Protein AF-A0A536KQ94-F1 (afdb_monomer)

Nearest PDB structures (foldseek):
  4r8z-assembly1_B  TM=9.383E-01  e=1.774E-05  Pseudomonas aeruginosa PAO1
  4me4-assembly1_B  TM=8.821E-01  e=7.410E-04  Persephonella marina EX-H1
  5z7c-assembly1_A  TM=5.189E-01  e=1.665E-04  Vibrio cholerae O1 biovar El Tor str. N16961

Mean predicted aligned error: 13.75 Å

pLDDT: mean 84.42, std 10.99, range [54.44, 97.62]

Radius of gyration: 27.31 Å; Cα contacts (8 Å, |Δi|>4): 157; chains: 1; bounding box: 51×37×74 Å

Sequence (193 aa):
AEVAPIVRHHHERWDGTGYPAGLKGEVIPFGARILTVADSFDTITGARLYRPSLMTPIEAVEDISRRANAWYDPNVVDALREIHGLRPLDVVDRPEVPRRITTIRVIRANPGFTNLITAIAISSLGDPLTQVATLVSIYAATADPRFVALAFITQAIGTIVMSAVFGGIADRLPRRGLVVGLELIRAMILVAT

Foldseek 3Di:
DDCVLLVQQLQAFQCQPGDDVSAHHPLRPPSSLLSNLVVQLCVQQPQDPPGGRNDDSVRSLVVVCVCDNTGHQLVSSQVSCVVVVHHRDPDDDHDDPDPDDDPVVNCVRDVVNVVVVVVVVCVVVVPVVVLVVVLVVQCVVPVDCVSSVVVVVVVVVVVVCCCVVCVVVCVVDDVVVVVVVVVVVVVVVVVVD

Solvent-accessible surface area (backbone atoms only — not comparable to full-atom values): 10937 Å² total; per-residue (Å²): 133,78,60,67,64,27,70,60,38,30,56,35,15,28,64,25,85,26,37,85,79,39,39,42,50,86,67,41,50,67,66,7,52,48,45,33,53,51,53,51,46,48,63,40,42,42,69,48,101,88,43,75,48,77,37,55,71,68,56,39,52,52,58,52,53,77,33,41,69,41,51,35,50,51,72,52,48,27,53,54,28,48,78,70,76,40,77,66,77,91,64,90,83,72,78,80,81,72,92,64,92,51,73,69,57,56,41,72,70,34,67,72,56,36,52,49,51,51,50,50,51,53,51,68,51,48,55,59,51,54,50,51,54,49,43,51,50,47,31,73,74,62,77,41,68,66,59,35,52,48,52,52,51,54,51,50,52,51,51,51,51,50,47,67,67,44,42,72,53,54,73,76,45,66,62,71,62,54,53,54,52,51,51,52,52,51,51,52,51,61,75,74,106

Secondary structure (DSSP, 8-state):
--HHHHHHHTT--TTS--SSS---GGGS-HHHHHHHHHHHHHHHHS-BTTB---S-HHHHHHHHHTTBTTTB-HHHHHHHHHHTTPPPP--TTPPP--SS--HHHHHHH-HHHHHHHHHHHHHHHHHHHHHHHHHHHHHHHH--HHHHHHHHHHHHHHHHHHHHHHHHHHTTS-HHHHHHHHHHHHHHHHHH-

Structure (mmCIF, N/CA/C/O backbone):
data_AF-A0A536KQ94-F1
#
_entry.id   AF-A0A536KQ94-F1
#
loop_
_atom_site.group_PDB
_atom_site.id
_atom_site.type_symbol
_atom_site.label_atom_id
_atom_site.label_alt_id
_atom_site.label_comp_id
_atom_site.label_asym_id
_atom_site.label_entity_id
_atom_site.label_seq_id
_atom_site.pdbx_PDB_ins_code
_atom_site.Cartn_x
_atom_site.Cartn_y
_atom_site.Cartn_z
_atom_site.occupancy
_atom_site.B_iso_or_equiv
_atom_site.auth_seq_id
_atom_site.auth_comp_id
_atom_site.auth_asym_id
_atom_site.auth_atom_id
_atom_site.pdbx_PDB_model_num
ATOM 1 N N . ALA A 1 1 ? 13.980 0.181 10.136 1.00 54.44 1 ALA A N 1
ATOM 2 C CA . ALA A 1 1 ? 12.812 0.249 9.236 1.00 54.44 1 ALA A CA 1
ATOM 3 C C . ALA A 1 1 ? 12.674 1.687 8.766 1.00 54.44 1 ALA A C 1
ATOM 5 O O . ALA A 1 1 ? 12.902 2.585 9.566 1.00 54.44 1 ALA A O 1
ATOM 6 N N . GLU A 1 2 ? 12.383 1.910 7.490 1.00 73.44 2 GLU A N 1
ATOM 7 C CA . GLU A 1 2 ? 12.200 3.258 6.948 1.00 73.44 2 GLU A CA 1
ATOM 8 C C 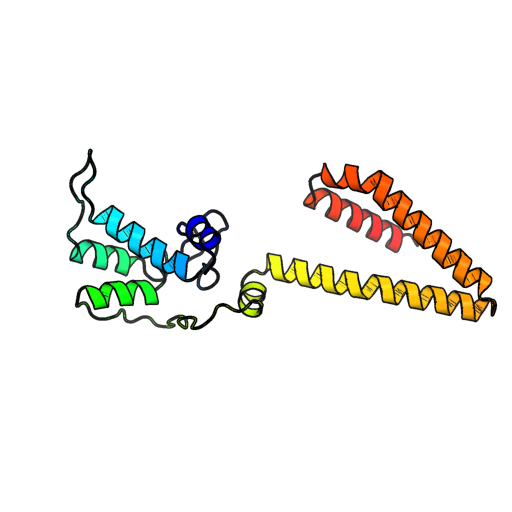. GLU A 1 2 ? 10.876 3.835 7.484 1.00 73.44 2 GLU A C 1
ATOM 10 O O . GLU A 1 2 ? 9.826 3.210 7.341 1.00 73.44 2 GLU A O 1
ATOM 15 N N . VAL A 1 3 ? 10.923 4.982 8.171 1.00 84.62 3 VAL A N 1
ATOM 16 C CA . VAL A 1 3 ? 9.751 5.579 8.849 1.00 84.62 3 VAL A CA 1
ATOM 17 C C . VAL A 1 3 ? 8.842 6.313 7.860 1.00 84.62 3 VAL A C 1
ATOM 19 O O . VAL A 1 3 ? 7.622 6.305 8.010 1.00 84.62 3 VAL A O 1
ATOM 22 N N . ALA A 1 4 ? 9.415 6.908 6.811 1.00 90.25 4 ALA A N 1
ATOM 23 C CA . ALA A 1 4 ? 8.671 7.721 5.853 1.00 90.25 4 ALA A CA 1
ATOM 24 C C . ALA A 1 4 ? 7.502 6.973 5.170 1.00 90.25 4 ALA A C 1
ATOM 26 O O . ALA A 1 4 ? 6.411 7.542 5.117 1.00 90.25 4 ALA A O 1
ATOM 27 N N . PRO A 1 5 ? 7.638 5.707 4.716 1.00 89.19 5 PRO A N 1
ATOM 28 C CA . PRO A 1 5 ? 6.510 4.955 4.160 1.00 89.19 5 PRO A CA 1
ATOM 29 C C . PRO A 1 5 ? 5.401 4.668 5.177 1.00 89.19 5 PRO A C 1
ATOM 31 O O . PRO A 1 5 ? 4.229 4.663 4.810 1.00 89.19 5 PRO A O 1
ATOM 34 N N . ILE A 1 6 ? 5.753 4.450 6.449 1.00 92.00 6 ILE A N 1
ATOM 35 C CA . ILE A 1 6 ? 4.775 4.219 7.521 1.00 92.00 6 ILE A CA 1
ATOM 36 C C . ILE A 1 6 ? 3.914 5.470 7.694 1.00 92.00 6 ILE A C 1
ATOM 38 O O . ILE A 1 6 ? 2.691 5.398 7.601 1.00 92.00 6 ILE A O 1
ATOM 42 N N . VAL A 1 7 ? 4.561 6.627 7.853 1.00 93.75 7 VAL A N 1
ATOM 43 C CA . VAL A 1 7 ? 3.877 7.917 8.013 1.00 93.75 7 VAL A CA 1
ATOM 44 C C . VAL A 1 7 ? 3.087 8.282 6.759 1.00 93.75 7 VAL A C 1
ATOM 46 O O . VAL A 1 7 ? 1.965 8.760 6.854 1.00 93.75 7 VAL A O 1
ATOM 49 N N . ARG A 1 8 ? 3.617 8.028 5.561 1.00 93.75 8 ARG A N 1
ATOM 50 C CA . ARG A 1 8 ? 2.922 8.368 4.313 1.00 93.75 8 ARG A CA 1
ATOM 51 C C . ARG A 1 8 ? 1.625 7.579 4.111 1.00 93.75 8 ARG A C 1
ATOM 53 O O . ARG A 1 8 ? 0.689 8.127 3.539 1.00 93.75 8 ARG A O 1
ATOM 60 N N . HIS A 1 9 ? 1.588 6.316 4.537 1.00 94.75 9 HIS A N 1
ATOM 61 C CA . HIS A 1 9 ? 0.520 5.375 4.182 1.00 94.75 9 HIS A CA 1
ATOM 62 C C . HIS A 1 9 ? -0.379 4.951 5.352 1.00 94.75 9 HIS A C 1
ATOM 64 O O . HIS A 1 9 ? -1.220 4.077 5.176 1.00 94.75 9 HIS A O 1
ATOM 70 N N . HIS A 1 10 ? -0.256 5.549 6.539 1.00 95.81 10 HIS A N 1
ATOM 71 C CA . HIS A 1 10 ? -1.123 5.206 7.678 1.00 95.81 10 HIS A CA 1
ATOM 72 C C . HIS A 1 10 ? -2.599 5.625 7.507 1.00 95.81 10 HIS A C 1
ATOM 74 O O . HIS A 1 10 ? -3.438 5.227 8.309 1.00 95.81 10 HIS A O 1
ATOM 80 N N . HIS A 1 11 ? -2.936 6.386 6.461 1.00 96.69 11 HIS A N 1
ATOM 81 C CA . HIS A 1 11 ? -4.321 6.688 6.070 1.00 96.69 11 HIS A CA 1
ATOM 82 C C . HIS A 1 11 ? -4.845 5.808 4.920 1.00 96.69 11 HIS A C 1
ATOM 84 O O . HIS A 1 11 ? -5.972 5.998 4.450 1.00 96.69 11 HIS A O 1
ATOM 90 N N . GLU A 1 12 ? -4.054 4.839 4.456 1.00 96.56 12 GLU A N 1
ATOM 91 C CA . GLU A 1 12 ? -4.552 3.802 3.556 1.00 96.56 12 GLU A CA 1
ATOM 92 C C . GLU A 1 12 ? -5.523 2.887 4.316 1.00 96.56 12 GLU A C 1
ATOM 94 O O . GLU A 1 12 ? -5.397 2.686 5.525 1.00 96.56 12 GLU A O 1
ATOM 99 N N . ARG A 1 13 ? -6.495 2.312 3.606 1.00 97.00 13 ARG A N 1
ATOM 100 C CA . ARG A 1 13 ? -7.491 1.396 4.178 1.00 97.00 13 ARG A CA 1
ATOM 101 C C . ARG A 1 13 ? -7.340 0.021 3.572 1.00 97.00 13 ARG A C 1
ATOM 103 O O . ARG A 1 13 ? -7.028 -0.098 2.391 1.00 97.00 13 ARG A O 1
ATOM 110 N N . TRP A 1 14 ? -7.610 -1.008 4.367 1.00 95.25 14 TRP A N 1
ATOM 111 C CA . TRP A 1 14 ? -7.438 -2.398 3.952 1.00 95.25 14 TRP A CA 1
ATOM 112 C C . TRP A 1 14 ? -8.172 -2.754 2.644 1.00 95.25 14 TRP A C 1
ATOM 114 O O . TRP A 1 14 ? -7.646 -3.517 1.836 1.00 95.25 14 TRP A O 1
ATOM 124 N N . ASP A 1 15 ? -9.336 -2.160 2.388 1.00 94.44 15 ASP A N 1
ATOM 125 C CA . ASP A 1 15 ? -10.145 -2.345 1.179 1.00 94.44 15 ASP A CA 1
ATOM 126 C C . ASP A 1 15 ? -9.658 -1.565 -0.058 1.00 94.44 15 ASP A C 1
ATOM 128 O O . ASP A 1 15 ? -10.105 -1.860 -1.171 1.00 94.44 15 ASP A O 1
ATOM 132 N N . GLY A 1 16 ? -8.713 -0.634 0.108 1.00 94.44 16 GLY A N 1
ATOM 133 C CA . GLY A 1 16 ? -8.187 0.239 -0.945 1.00 94.44 16 GLY A CA 1
ATOM 134 C C . GLY A 1 16 ? -8.877 1.601 -1.065 1.00 94.44 16 GLY A C 1
ATOM 135 O O . GLY A 1 16 ? -8.529 2.371 -1.956 1.00 94.44 16 GLY A O 1
ATOM 136 N N . THR A 1 17 ? -9.832 1.935 -0.190 1.00 95.69 17 THR A N 1
ATOM 137 C CA . THR A 1 17 ? -10.562 3.224 -0.224 1.00 95.69 17 THR A CA 1
ATOM 138 C C . THR A 1 17 ? -9.835 4.375 0.483 1.00 95.69 17 THR A C 1
ATOM 140 O O . THR A 1 17 ? -10.374 5.476 0.599 1.00 95.69 17 THR A O 1
ATOM 143 N N . GLY A 1 18 ? -8.629 4.120 0.995 1.00 93.38 18 GLY A N 1
ATOM 144 C CA . GLY A 1 18 ? -7.797 5.108 1.677 1.00 93.38 18 GLY A CA 1
ATOM 145 C C . GLY A 1 18 ? -6.952 5.965 0.732 1.00 93.38 18 GLY A C 1
ATOM 146 O O . GLY A 1 18 ? -7.117 5.945 -0.488 1.00 93.38 18 GLY A O 1
ATOM 147 N N . TYR A 1 19 ? -6.053 6.754 1.318 1.00 94.56 19 TYR A N 1
ATOM 148 C CA . TYR A 1 19 ? -5.207 7.713 0.604 1.00 94.56 19 TYR A CA 1
ATOM 149 C C . TYR A 1 19 ? -3.788 7.739 1.208 1.00 94.56 19 TYR A C 1
ATOM 151 O O . TYR A 1 19 ? -3.607 7.319 2.354 1.00 94.56 19 TYR A O 1
ATOM 159 N N . PRO A 1 20 ? -2.764 8.258 0.496 1.00 93.94 20 PRO A N 1
ATOM 160 C CA . PRO A 1 20 ? -2.801 8.965 -0.794 1.00 93.94 20 PRO A CA 1
ATOM 161 C C . PRO A 1 20 ? -2.739 8.085 -2.049 1.00 93.94 20 PRO A C 1
ATOM 163 O O . PRO A 1 20 ? -2.968 8.600 -3.142 1.00 93.94 20 PRO A O 1
ATOM 166 N N . ALA A 1 21 ? -2.372 6.811 -1.934 1.00 89.56 21 ALA A N 1
ATOM 167 C CA . ALA A 1 21 ? -2.095 5.947 -3.081 1.00 89.56 21 ALA A CA 1
ATOM 168 C C . ALA A 1 21 ? -3.185 4.895 -3.347 1.00 89.56 21 ALA A C 1
ATOM 170 O O . ALA A 1 21 ? -3.113 4.233 -4.383 1.00 89.56 21 ALA A O 1
ATOM 171 N N . GLY A 1 22 ? -4.178 4.746 -2.463 1.00 91.44 22 GLY A N 1
ATOM 172 C CA . GLY A 1 22 ? -5.252 3.760 -2.624 1.00 91.44 22 GLY A CA 1
ATOM 173 C C . GLY A 1 22 ? -4.722 2.331 -2.518 1.00 91.44 22 GLY A C 1
ATOM 174 O O . GLY A 1 22 ? -5.111 1.451 -3.289 1.00 91.44 22 GLY A O 1
ATOM 175 N N . LEU A 1 23 ? -3.758 2.111 -1.619 1.00 90.94 23 LEU A N 1
ATOM 176 C CA . LEU A 1 23 ? -3.152 0.796 -1.419 1.00 90.94 23 LEU A CA 1
ATOM 177 C C . LEU A 1 23 ? -4.161 -0.139 -0.751 1.00 90.94 23 LEU A C 1
ATOM 179 O O . LEU A 1 23 ? -4.871 0.263 0.164 1.00 90.94 23 LEU A O 1
ATOM 183 N N . LYS A 1 24 ? -4.181 -1.403 -1.179 1.00 91.75 24 LYS A N 1
ATOM 184 C CA . LYS A 1 24 ? -5.125 -2.416 -0.697 1.00 91.75 24 LYS A CA 1
ATOM 185 C C . LYS A 1 24 ? -4.403 -3.570 -0.009 1.00 91.75 24 LYS A C 1
ATOM 187 O O . LYS A 1 24 ? -3.378 -4.044 -0.496 1.00 91.75 24 LYS A O 1
ATOM 192 N N . GLY A 1 25 ? -4.968 -4.057 1.091 1.00 90.62 25 GLY A N 1
ATOM 193 C CA . GLY A 1 25 ? -4.518 -5.259 1.782 1.00 90.62 25 GLY A CA 1
ATOM 194 C C . GLY A 1 25 ? -3.042 -5.223 2.182 1.00 90.62 25 GLY A C 1
ATOM 195 O O . GLY A 1 25 ? -2.525 -4.243 2.717 1.00 90.62 25 GLY A O 1
ATOM 196 N N . GLU A 1 26 ? -2.332 -6.306 1.877 1.00 89.25 26 GLU A N 1
ATOM 197 C CA . GLU A 1 26 ? -0.934 -6.501 2.271 1.00 89.25 26 GLU A CA 1
ATOM 198 C C . GLU A 1 26 ? 0.067 -5.556 1.587 1.00 89.25 26 GLU A C 1
ATOM 200 O O . GLU A 1 26 ? 1.233 -5.518 1.990 1.00 89.25 26 GLU A O 1
ATOM 205 N N . VAL A 1 27 ? -0.368 -4.804 0.569 1.00 89.00 27 VAL A N 1
ATOM 206 C CA . VAL A 1 27 ? 0.449 -3.780 -0.106 1.00 89.00 27 VAL A CA 1
ATOM 207 C C . VAL A 1 27 ? 0.719 -2.599 0.813 1.00 89.00 27 VAL A C 1
ATOM 209 O O . VAL A 1 27 ? 1.758 -1.947 0.699 1.00 89.00 27 VAL A O 1
ATOM 212 N N . ILE A 1 28 ? -0.194 -2.345 1.750 1.00 90.88 28 ILE A N 1
ATOM 213 C CA . ILE A 1 28 ? -0.013 -1.326 2.774 1.00 90.88 28 ILE A CA 1
ATOM 214 C C . ILE A 1 28 ? 1.173 -1.753 3.656 1.00 90.88 28 ILE A C 1
ATOM 216 O O . ILE A 1 28 ? 1.184 -2.885 4.171 1.00 90.88 28 ILE A O 1
ATOM 220 N N . PRO A 1 29 ? 2.181 -0.880 3.866 1.00 90.00 29 PRO A N 1
ATOM 221 C CA . PRO A 1 29 ? 3.311 -1.194 4.731 1.00 90.00 29 PRO A CA 1
ATOM 222 C C . PRO A 1 29 ? 2.829 -1.725 6.082 1.00 90.00 29 PRO A C 1
ATOM 224 O O . PRO A 1 29 ? 1.938 -1.146 6.694 1.00 90.00 29 PRO A O 1
ATOM 227 N N . PHE A 1 30 ? 3.401 -2.829 6.569 1.00 90.75 30 PHE A N 1
ATOM 228 C CA . PHE A 1 30 ? 2.911 -3.462 7.801 1.00 90.75 30 PHE A CA 1
ATOM 229 C C . PHE A 1 30 ? 2.924 -2.504 9.001 1.00 90.75 30 PHE A C 1
ATOM 231 O O . PHE A 1 30 ? 1.951 -2.428 9.742 1.00 90.75 30 PHE A O 1
ATOM 238 N N . GLY A 1 31 ? 3.972 -1.683 9.125 1.00 91.75 31 GLY A N 1
ATOM 239 C CA . GLY A 1 31 ? 4.019 -0.629 10.139 1.00 91.75 31 GLY A CA 1
ATOM 240 C C . GLY A 1 31 ? 2.917 0.425 9.981 1.00 91.75 31 GLY A C 1
ATOM 241 O O . GLY A 1 31 ? 2.410 0.904 10.986 1.00 91.75 31 GLY A O 1
ATOM 242 N N . ALA A 1 32 ? 2.500 0.748 8.749 1.00 94.75 32 ALA A N 1
ATOM 243 C CA . ALA A 1 32 ? 1.361 1.637 8.514 1.00 94.75 32 ALA A CA 1
ATOM 244 C C . ALA A 1 32 ? 0.055 0.982 8.972 1.00 94.75 32 ALA A C 1
ATOM 246 O O . ALA A 1 32 ? -0.709 1.630 9.665 1.00 94.75 32 ALA A O 1
ATOM 247 N N . ARG A 1 33 ? -0.155 -0.313 8.693 1.00 95.38 33 ARG A N 1
ATOM 248 C CA . ARG A 1 33 ? -1.341 -1.062 9.155 1.00 95.38 33 ARG A CA 1
ATOM 249 C C . ARG A 1 33 ? -1.475 -1.074 10.679 1.00 95.38 33 ARG A C 1
ATOM 251 O O . ARG A 1 33 ? -2.574 -0.894 11.192 1.00 95.38 33 ARG A O 1
ATOM 258 N N . ILE A 1 34 ? -0.355 -1.244 11.387 1.00 95.56 34 ILE A N 1
ATOM 259 C CA . ILE A 1 34 ? -0.296 -1.120 12.852 1.00 95.56 34 ILE A CA 1
ATOM 260 C C . ILE A 1 34 ? -0.641 0.309 13.279 1.00 95.56 34 ILE A C 1
ATOM 262 O O . ILE A 1 34 ? -1.507 0.506 14.130 1.00 95.56 34 ILE A O 1
ATOM 266 N N . LEU A 1 35 ? 0.013 1.301 12.668 1.00 96.19 35 LEU A N 1
ATOM 267 C CA . LEU A 1 35 ? -0.172 2.706 13.014 1.00 96.19 35 LEU A CA 1
ATOM 268 C C . LEU A 1 35 ? -1.613 3.176 12.783 1.00 96.19 35 LEU A C 1
ATOM 270 O O . LEU A 1 35 ? -2.141 3.880 13.629 1.00 96.19 35 LEU A O 1
ATOM 274 N N . THR A 1 36 ? -2.277 2.747 11.708 1.00 96.94 36 THR A N 1
ATOM 275 C CA . THR A 1 36 ? -3.682 3.080 11.422 1.00 96.94 36 THR A CA 1
ATOM 276 C C . THR A 1 36 ? -4.620 2.627 12.542 1.00 96.94 36 THR A C 1
ATOM 278 O O . THR A 1 36 ? -5.509 3.379 12.945 1.00 96.94 36 THR A O 1
ATOM 281 N N . VAL A 1 37 ? -4.432 1.406 13.060 1.00 97.62 37 VAL A N 1
ATOM 282 C CA . VAL A 1 37 ? -5.246 0.877 14.168 1.00 97.62 37 VAL A CA 1
ATOM 283 C C . VAL A 1 37 ? -4.940 1.624 15.464 1.00 97.62 37 VAL A C 1
ATOM 285 O O . VAL A 1 37 ? -5.871 2.031 16.157 1.00 97.62 37 VAL A O 1
ATOM 288 N N . ALA A 1 38 ? -3.658 1.854 15.764 1.00 96.50 38 ALA A N 1
ATOM 289 C CA . ALA A 1 38 ? -3.238 2.590 16.955 1.00 96.50 38 ALA A CA 1
ATOM 290 C C . ALA A 1 38 ? -3.762 4.040 16.963 1.00 96.50 38 ALA A C 1
ATOM 292 O O . ALA A 1 38 ? -4.343 4.472 17.954 1.00 96.50 38 ALA A O 1
ATOM 293 N N . ASP A 1 39 ? -3.623 4.756 15.844 1.00 95.44 39 ASP A N 1
ATOM 294 C CA . ASP A 1 39 ? -4.100 6.134 15.660 1.00 95.44 39 ASP A CA 1
ATOM 295 C C . ASP A 1 39 ? -5.626 6.233 15.786 1.00 95.44 39 ASP A C 1
ATOM 297 O O . ASP A 1 39 ? -6.156 7.131 16.442 1.00 95.44 39 ASP A O 1
ATOM 301 N N . SER A 1 40 ? -6.350 5.263 15.219 1.00 94.88 40 SER A N 1
ATOM 302 C CA . SER A 1 40 ? -7.810 5.209 15.329 1.00 94.88 40 SER A CA 1
ATOM 303 C C . SER A 1 40 ? -8.256 4.951 16.766 1.00 94.88 40 SER A C 1
ATOM 305 O O . SER A 1 40 ? -9.175 5.610 17.249 1.00 94.88 40 SER A O 1
ATOM 307 N N . PHE A 1 41 ? -7.597 4.025 17.466 1.00 95.19 41 PHE A N 1
ATOM 308 C CA . PHE A 1 41 ? -7.908 3.716 18.859 1.00 95.19 41 PHE A CA 1
ATOM 309 C C . PHE A 1 41 ? -7.652 4.916 19.780 1.00 95.19 41 PHE A C 1
ATOM 311 O O . PHE A 1 41 ? -8.533 5.283 20.563 1.00 95.19 41 PHE A O 1
ATOM 318 N N . ASP A 1 42 ? -6.498 5.574 19.644 1.00 92.25 42 ASP A N 1
ATOM 319 C CA . ASP A 1 42 ? -6.164 6.786 20.403 1.00 92.25 42 ASP A CA 1
ATOM 320 C C . ASP A 1 42 ? -7.133 7.933 20.081 1.00 92.25 42 ASP A C 1
ATOM 322 O O . ASP A 1 42 ? -7.650 8.604 20.971 1.00 92.25 42 ASP A O 1
ATOM 326 N N . THR A 1 43 ? -7.500 8.094 18.807 1.00 90.12 43 THR A N 1
ATOM 327 C CA . THR A 1 43 ? -8.473 9.106 18.376 1.00 90.12 43 THR A CA 1
ATOM 328 C C . THR A 1 43 ? -9.867 8.894 18.967 1.00 90.12 43 THR A C 1
ATOM 330 O O . THR A 1 43 ? -10.544 9.874 19.286 1.00 90.12 43 THR A O 1
ATOM 333 N N . ILE A 1 44 ? -10.316 7.644 19.085 1.00 90.50 44 ILE A N 1
ATOM 334 C CA . ILE A 1 44 ? -11.645 7.301 19.606 1.00 90.50 44 ILE A CA 1
ATOM 335 C C . ILE A 1 44 ? -11.686 7.420 21.138 1.00 90.50 44 ILE A C 1
ATOM 337 O O . ILE A 1 44 ? -12.670 7.923 21.689 1.00 90.50 44 ILE A O 1
ATOM 341 N N . THR A 1 45 ? -10.629 6.964 21.815 1.00 90.44 45 THR A N 1
ATOM 342 C CA . THR A 1 45 ? -10.571 6.889 23.285 1.00 90.44 45 THR A CA 1
ATOM 343 C C . THR A 1 45 ? -10.032 8.163 23.939 1.00 90.44 45 THR A C 1
ATOM 345 O O . THR A 1 45 ? -10.342 8.433 25.102 1.00 90.44 45 THR A O 1
ATOM 348 N N . GLY A 1 46 ? -9.268 8.976 23.211 1.00 83.12 46 GLY A N 1
ATOM 349 C CA . GLY A 1 46 ? -8.642 10.194 23.708 1.00 83.12 46 GLY A CA 1
ATOM 350 C C . GLY A 1 46 ? 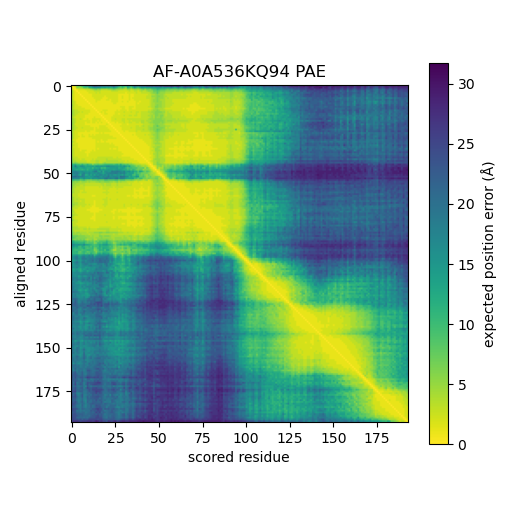-9.628 11.343 23.931 1.00 83.12 46 GLY A C 1
ATOM 351 O O . GLY A 1 46 ? -10.459 11.665 23.079 1.00 83.12 46 GLY A O 1
ATOM 352 N N . ALA A 1 47 ? -9.504 12.023 25.072 1.00 73.06 47 ALA A N 1
ATOM 353 C CA . ALA A 1 47 ? -10.176 13.299 25.302 1.00 73.06 47 ALA A CA 1
ATOM 354 C C . ALA A 1 47 ? -9.479 14.407 24.495 1.00 73.06 47 ALA A C 1
ATOM 356 O O . ALA A 1 47 ? -8.258 14.557 24.552 1.00 73.06 47 ALA A O 1
ATOM 357 N N . ARG A 1 48 ? -10.246 15.212 23.756 1.00 72.75 48 ARG A N 1
ATOM 358 C CA . ARG A 1 48 ? -9.730 16.371 23.011 1.00 72.75 48 ARG A CA 1
ATOM 359 C C . ARG A 1 48 ? -10.177 17.656 23.700 1.00 72.75 48 ARG A C 1
ATOM 361 O O . ARG A 1 48 ? -11.238 17.692 24.313 1.00 72.75 48 ARG A O 1
ATOM 368 N N . LEU A 1 49 ? -9.415 18.739 23.525 1.00 73.31 49 LEU A N 1
ATOM 369 C CA . LEU A 1 49 ? -9.703 20.075 24.087 1.00 73.31 49 LEU A CA 1
ATOM 370 C C . LEU A 1 49 ? -11.152 20.557 23.872 1.00 73.31 49 LEU A C 1
ATOM 372 O O . LEU A 1 49 ? -11.652 21.356 24.654 1.00 73.31 49 LEU A O 1
ATOM 376 N N . TYR A 1 50 ? -11.829 20.050 22.838 1.00 72.75 50 TYR A N 1
ATOM 377 C CA . TYR A 1 50 ? -13.187 20.442 22.455 1.00 72.75 50 TYR A CA 1
ATOM 378 C C . TYR A 1 50 ? -14.206 19.296 22.485 1.00 72.75 50 TYR A C 1
ATOM 380 O O . TYR A 1 50 ? -15.345 19.485 22.060 1.00 72.75 50 TYR A O 1
ATOM 388 N N . ARG A 1 51 ? -13.819 18.092 22.928 1.00 67.81 51 ARG A N 1
ATOM 389 C CA . ARG A 1 51 ? -14.730 16.944 22.964 1.00 67.81 51 ARG A CA 1
ATOM 390 C C . ARG A 1 51 ? -14.304 15.933 24.034 1.00 67.81 51 ARG A C 1
ATOM 392 O O . ARG A 1 51 ? -13.155 15.487 23.995 1.00 67.81 51 ARG A O 1
ATOM 399 N N . PRO A 1 52 ? -15.208 15.525 24.943 1.00 72.62 52 PRO A N 1
ATOM 400 C CA . PRO A 1 52 ? -14.938 14.391 25.818 1.00 72.62 52 PRO A CA 1
ATOM 401 C C . PRO A 1 52 ? -14.704 13.122 24.987 1.00 72.62 52 PRO A C 1
ATOM 403 O O . PRO A 1 52 ? -15.140 13.039 23.835 1.00 72.62 52 PRO A O 1
ATOM 406 N N . SER A 1 53 ? -14.003 12.152 25.577 1.00 73.75 53 SER A N 1
ATOM 407 C CA . SER A 1 53 ? -13.801 10.835 24.965 1.00 73.75 53 SER A CA 1
ATOM 408 C C . SER A 1 53 ? -15.137 10.244 24.512 1.00 73.75 53 SER A C 1
ATOM 410 O O . SER A 1 53 ? -16.150 10.377 25.203 1.00 73.75 53 SER A O 1
ATOM 412 N N . LEU A 1 54 ? -15.146 9.647 23.320 1.00 73.06 54 LEU A N 1
ATOM 413 C CA . LEU A 1 54 ? -16.375 9.181 22.683 1.00 73.06 54 LEU A CA 1
ATOM 414 C C . LEU A 1 54 ? -16.798 7.791 23.121 1.00 73.06 54 LEU A C 1
ATOM 416 O O . LEU A 1 54 ? -17.983 7.473 23.048 1.00 73.06 54 LEU A O 1
ATOM 420 N N . MET A 1 55 ? -15.824 6.967 23.493 1.00 85.94 55 MET A N 1
ATOM 421 C CA . MET A 1 55 ? -16.001 5.550 23.759 1.00 85.94 55 MET A CA 1
ATOM 422 C C . MET A 1 55 ? -14.995 5.104 24.813 1.00 85.94 55 MET A C 1
ATOM 424 O O . MET A 1 55 ? -13.849 5.561 24.850 1.00 85.94 55 MET A O 1
ATOM 428 N N . THR A 1 56 ? -15.412 4.158 25.643 1.00 91.25 56 THR A N 1
ATOM 429 C CA . THR A 1 56 ? -14.499 3.396 26.494 1.00 91.25 56 THR A CA 1
ATOM 430 C C . THR A 1 56 ? -13.509 2.589 25.639 1.00 91.25 56 THR A C 1
ATOM 432 O O . THR A 1 56 ? -13.793 2.295 24.474 1.00 91.25 56 THR A O 1
ATOM 435 N N . PRO A 1 57 ? -12.361 2.161 26.201 1.00 91.69 57 PRO A N 1
ATOM 436 C CA . PRO A 1 57 ? -11.421 1.292 25.495 1.00 91.69 57 PRO A CA 1
ATOM 437 C C . PRO A 1 57 ? -12.086 0.069 24.854 1.00 91.69 57 PRO A C 1
ATOM 439 O O . PRO A 1 57 ? -11.855 -0.210 23.686 1.00 91.69 57 PRO A O 1
ATOM 442 N N . ILE A 1 58 ? -12.972 -0.623 25.575 1.00 94.50 58 ILE A N 1
ATOM 443 C CA . ILE A 1 58 ? -13.651 -1.818 25.055 1.00 94.50 58 ILE A CA 1
ATOM 444 C C . ILE A 1 58 ? -14.605 -1.475 23.904 1.00 94.50 58 ILE A C 1
ATOM 446 O O . ILE A 1 58 ? -14.600 -2.162 22.884 1.00 94.50 58 ILE A O 1
ATOM 450 N N . GLU A 1 59 ? -15.379 -0.394 24.020 1.00 94.38 59 GLU A N 1
ATOM 451 C CA . GLU A 1 59 ? -16.253 0.068 22.933 1.00 94.38 59 GLU A CA 1
ATOM 452 C C . GLU A 1 59 ? -15.455 0.452 21.681 1.00 94.38 59 GLU A C 1
ATOM 454 O O . GLU A 1 59 ? -15.878 0.139 20.567 1.00 94.38 59 GLU A O 1
ATOM 459 N N . ALA A 1 60 ? -14.284 1.069 21.856 1.00 94.75 60 ALA A N 1
ATOM 460 C CA . ALA A 1 60 ? -13.387 1.405 20.757 1.00 94.75 60 ALA A CA 1
ATOM 461 C C . ALA A 1 60 ? -12.830 0.151 20.069 1.00 94.75 60 ALA A C 1
ATOM 463 O O . ALA A 1 60 ? -12.825 0.084 18.837 1.00 94.75 60 ALA A O 1
ATOM 464 N N . VAL A 1 61 ? -12.410 -0.866 20.837 1.00 96.62 61 VAL A N 1
ATOM 465 C CA . VAL A 1 61 ? -11.953 -2.141 20.259 1.00 96.62 61 VAL A CA 1
ATOM 466 C C . VAL A 1 61 ? -13.071 -2.806 19.458 1.00 96.62 61 VAL A C 1
ATOM 468 O O . VAL A 1 61 ? -12.818 -3.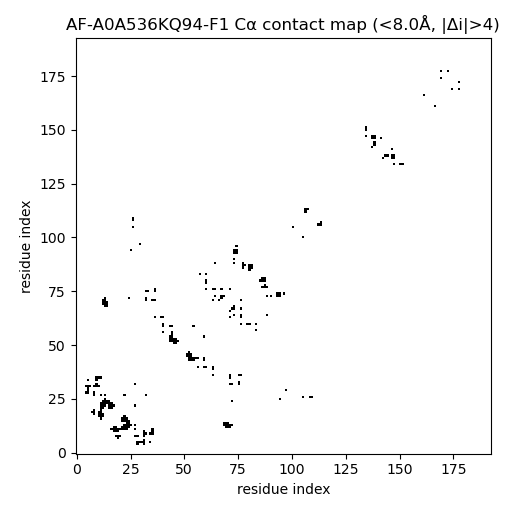281 18.349 1.00 96.62 61 VAL A O 1
ATOM 471 N N . GLU A 1 62 ? -14.305 -2.821 19.963 1.00 95.81 62 GLU A N 1
ATOM 472 C CA . GLU A 1 62 ? -15.434 -3.397 19.224 1.00 95.81 62 GLU A CA 1
ATOM 473 C C . GLU A 1 62 ? -15.806 -2.571 17.981 1.00 95.81 62 GLU A C 1
ATOM 475 O O . GLU A 1 62 ? -16.099 -3.147 16.931 1.00 95.81 62 GLU A O 1
ATOM 480 N N . ASP A 1 63 ? -15.737 -1.235 18.032 1.00 95.44 63 ASP A N 1
ATOM 481 C CA . ASP A 1 63 ? -15.962 -0.398 16.844 1.00 95.44 63 ASP A CA 1
ATOM 482 C C . ASP A 1 63 ? -14.925 -0.638 15.747 1.00 95.44 63 ASP A C 1
ATOM 484 O O . ASP A 1 63 ? -15.282 -0.800 14.576 1.00 95.44 63 ASP A O 1
ATOM 488 N N . ILE A 1 64 ? -13.651 -0.729 16.128 1.00 96.69 64 ILE A N 1
ATOM 489 C CA . ILE A 1 64 ? -12.557 -1.076 15.217 1.00 96.69 64 ILE A CA 1
ATOM 490 C C . ILE A 1 64 ? -12.762 -2.490 14.662 1.00 96.69 64 ILE A C 1
ATOM 492 O O . ILE A 1 64 ? -12.622 -2.709 13.457 1.00 96.69 64 ILE A O 1
ATOM 496 N N . SER A 1 65 ? -13.172 -3.433 15.513 1.00 96.50 65 SER A N 1
ATOM 497 C CA . SER A 1 65 ? -13.420 -4.826 15.132 1.00 96.50 65 SER A CA 1
ATOM 498 C C . SER A 1 65 ? -14.503 -4.973 14.070 1.00 96.50 65 SER A C 1
ATOM 500 O O . SER A 1 65 ? -14.328 -5.743 13.127 1.00 96.50 65 SER A O 1
ATOM 502 N N . ARG A 1 66 ? -15.579 -4.178 14.148 1.00 95.69 66 ARG A N 1
ATOM 503 C CA . ARG A 1 66 ? -16.640 -4.154 13.122 1.00 95.69 66 ARG A CA 1
ATOM 504 C C . ARG A 1 66 ? -16.148 -3.736 11.734 1.00 95.69 66 ARG A C 1
ATOM 506 O O . ARG A 1 66 ? -16.835 -3.996 10.751 1.00 95.69 66 ARG A O 1
ATOM 513 N N . ARG A 1 67 ? -14.992 -3.072 11.644 1.00 95.44 67 ARG A N 1
ATOM 514 C CA . ARG A 1 67 ? -14.402 -2.581 10.386 1.00 95.44 67 ARG A CA 1
ATOM 515 C C . ARG A 1 67 ? -13.161 -3.369 9.961 1.00 95.44 67 ARG A C 1
ATOM 517 O O . ARG A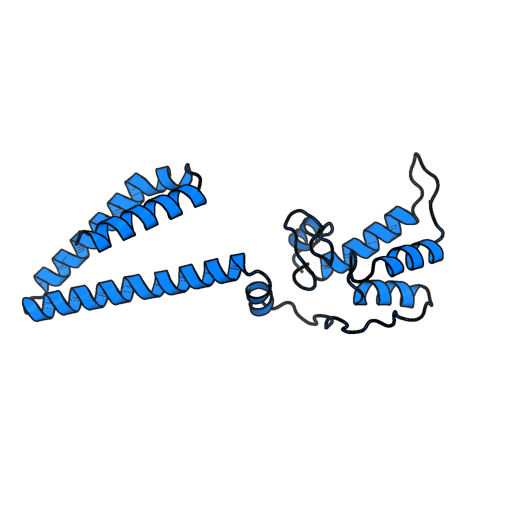 1 67 ? -12.468 -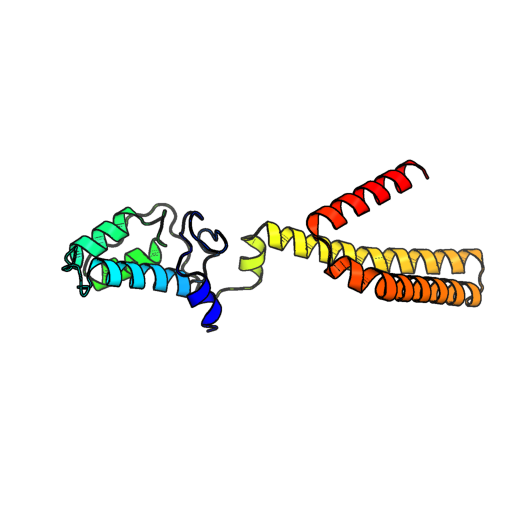2.949 9.028 1.00 95.44 67 ARG A O 1
ATOM 524 N N . ALA A 1 68 ? -12.865 -4.489 10.622 1.00 94.38 68 ALA A N 1
ATOM 525 C CA . ALA A 1 68 ? -11.850 -5.432 10.162 1.00 94.38 68 ALA A CA 1
ATOM 526 C C . ALA A 1 68 ? -12.168 -5.898 8.729 1.00 94.38 68 ALA A C 1
ATOM 528 O O . ALA A 1 68 ? -13.333 -5.977 8.344 1.00 94.38 68 ALA A O 1
ATOM 529 N N . ASN A 1 69 ? -11.139 -6.160 7.920 1.00 92.56 69 ASN A N 1
ATOM 530 C CA . ASN A 1 69 ? -11.241 -6.481 6.485 1.00 92.56 69 ASN A CA 1
ATOM 531 C C . ASN A 1 69 ? -11.817 -5.386 5.570 1.00 92.56 69 ASN A C 1
ATOM 533 O O . ASN A 1 69 ? -11.808 -5.560 4.352 1.00 92.56 69 ASN A O 1
ATOM 537 N N . ALA A 1 70 ? -12.264 -4.253 6.111 1.00 93.50 70 ALA A N 1
ATOM 538 C CA . ALA A 1 70 ? -12.640 -3.083 5.325 1.00 93.50 70 ALA A CA 1
ATOM 539 C C . ALA A 1 70 ? -11.613 -1.968 5.521 1.00 93.50 70 ALA A C 1
ATOM 541 O O . ALA A 1 70 ? -10.907 -1.572 4.601 1.00 93.50 70 ALA A O 1
ATOM 542 N N . TRP A 1 71 ? -11.480 -1.476 6.749 1.00 95.75 71 TRP A N 1
ATOM 543 C CA . TRP A 1 71 ? -10.573 -0.367 7.042 1.00 95.75 71 TRP A CA 1
ATOM 544 C C . TRP A 1 71 ? -9.256 -0.864 7.613 1.00 95.75 71 TRP A C 1
ATOM 546 O O . TRP A 1 71 ? -8.203 -0.329 7.270 1.00 95.75 71 TRP A O 1
ATOM 556 N N . TYR A 1 72 ? -9.315 -1.915 8.426 1.00 96.56 72 TYR A N 1
ATOM 557 C CA . TYR A 1 72 ? -8.180 -2.397 9.200 1.00 96.56 72 TYR A CA 1
ATOM 558 C C . TYR A 1 72 ? -7.784 -3.817 8.805 1.00 96.56 72 TYR A C 1
ATOM 560 O O . TYR A 1 72 ? -8.632 -4.644 8.460 1.00 96.56 72 TYR A O 1
ATOM 568 N N . ASP A 1 73 ? -6.484 -4.094 8.901 1.00 95.38 73 ASP A N 1
ATOM 569 C CA . ASP A 1 73 ? -5.946 -5.448 8.799 1.00 95.38 73 ASP A CA 1
ATOM 570 C C . ASP A 1 73 ? -6.481 -6.297 9.966 1.00 95.38 73 ASP A C 1
ATOM 572 O O . ASP A 1 73 ? -6.249 -5.926 11.124 1.00 95.38 73 ASP A O 1
ATOM 576 N N . PRO A 1 74 ? -7.169 -7.424 9.703 1.00 94.62 74 PRO A N 1
ATOM 577 C CA . PRO A 1 74 ? -7.730 -8.271 10.754 1.00 94.62 74 PRO A CA 1
ATOM 578 C C . PRO A 1 74 ? -6.672 -8.763 11.752 1.00 94.62 74 PRO A C 1
ATOM 580 O O . PRO A 1 74 ? -6.958 -8.808 12.943 1.00 94.62 74 PRO A O 1
ATOM 583 N N . ASN A 1 75 ? -5.432 -9.033 11.324 1.00 93.44 75 ASN A N 1
ATOM 584 C CA . ASN A 1 75 ? -4.377 -9.490 12.238 1.00 93.44 75 ASN A CA 1
ATOM 585 C C . ASN A 1 75 ? -4.001 -8.427 13.274 1.00 93.44 75 ASN A C 1
ATOM 587 O O . ASN A 1 75 ? -3.679 -8.741 14.417 1.00 93.44 75 ASN A O 1
ATOM 591 N N . VAL A 1 76 ? -4.005 -7.159 12.863 1.00 95.44 76 VAL A N 1
ATOM 592 C CA . VAL A 1 76 ? -3.678 -6.041 13.755 1.00 95.44 76 VAL A CA 1
ATOM 593 C C . VAL A 1 76 ? -4.840 -5.785 14.713 1.00 95.44 76 VAL A C 1
ATOM 595 O O . VAL A 1 76 ? -4.619 -5.530 15.895 1.00 95.44 76 VAL A O 1
ATOM 598 N N . VAL A 1 77 ? -6.078 -5.899 14.225 1.00 96.50 77 VAL A N 1
ATOM 599 C CA . VAL A 1 77 ? -7.278 -5.825 15.068 1.00 96.50 77 VAL A CA 1
ATOM 600 C C . VAL A 1 77 ? -7.279 -6.937 16.115 1.00 96.50 77 VAL A C 1
ATOM 602 O O . VAL A 1 77 ? -7.594 -6.679 17.272 1.00 96.50 77 VAL A O 1
ATOM 605 N N . ASP A 1 78 ? -6.882 -8.153 15.748 1.00 94.88 78 ASP A N 1
ATOM 606 C CA . ASP A 1 78 ? -6.781 -9.266 16.692 1.00 94.88 78 ASP A CA 1
ATOM 607 C C . ASP A 1 78 ? -5.725 -9.026 17.766 1.00 94.88 78 ASP A C 1
ATOM 609 O O . ASP A 1 78 ? -5.994 -9.275 18.938 1.00 94.88 78 ASP A O 1
ATOM 613 N N . ALA A 1 79 ? -4.568 -8.470 17.398 1.00 94.62 79 ALA A N 1
ATOM 614 C CA . ALA A 1 79 ? -3.557 -8.072 18.374 1.00 94.62 79 ALA A CA 1
ATOM 615 C C . ALA A 1 79 ? -4.102 -7.019 19.358 1.00 94.62 79 ALA A C 1
ATOM 617 O O . ALA A 1 79 ? -3.852 -7.106 20.560 1.00 94.62 79 ALA A O 1
ATOM 618 N N . LEU A 1 80 ? -4.897 -6.054 18.876 1.00 96.81 80 LEU A N 1
ATOM 619 C CA . LEU A 1 80 ? -5.583 -5.091 19.743 1.00 96.81 80 LEU A CA 1
ATOM 620 C C . LEU A 1 80 ? -6.593 -5.795 20.668 1.00 96.81 80 LEU A C 1
ATOM 622 O O . LEU A 1 80 ? -6.603 -5.535 21.870 1.00 96.81 80 LEU A O 1
ATOM 626 N N . ARG A 1 81 ? -7.414 -6.710 20.138 1.00 97.12 81 ARG A N 1
ATOM 627 C CA . ARG A 1 81 ? -8.374 -7.503 20.929 1.00 97.12 81 ARG A CA 1
ATOM 628 C C . ARG A 1 81 ? -7.670 -8.297 22.028 1.00 97.12 81 ARG A C 1
ATOM 630 O O . ARG A 1 81 ? -8.105 -8.238 23.175 1.00 97.12 81 ARG A O 1
ATOM 637 N N . GLU A 1 82 ? -6.568 -8.966 21.703 1.00 95.12 82 GLU A N 1
ATOM 638 C CA . GLU A 1 82 ? -5.784 -9.777 22.638 1.00 95.12 82 GLU A CA 1
ATOM 639 C C . GLU A 1 82 ? -5.222 -8.942 23.799 1.00 95.12 82 GLU A C 1
ATOM 641 O O . GLU A 1 82 ? -5.393 -9.318 24.959 1.00 95.12 82 GLU A O 1
ATOM 646 N N . ILE A 1 83 ? -4.640 -7.769 23.514 1.00 95.50 83 ILE A N 1
ATOM 647 C CA . ILE A 1 83 ? -4.118 -6.851 24.547 1.00 95.5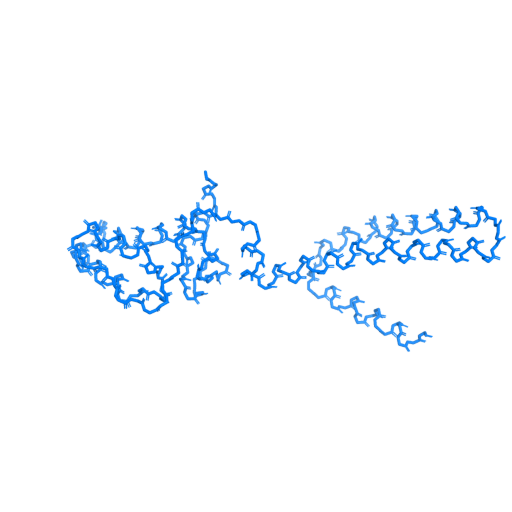0 83 ILE A CA 1
ATOM 648 C C . ILE A 1 83 ? -5.231 -6.375 25.500 1.00 95.50 83 ILE A C 1
ATOM 650 O O . ILE A 1 83 ? -4.975 -6.110 26.674 1.00 95.50 83 ILE A O 1
ATOM 654 N N . HIS A 1 84 ? -6.475 -6.313 25.020 1.00 95.38 84 HIS A N 1
ATOM 655 C CA . HIS A 1 84 ? -7.654 -5.953 25.811 1.00 95.38 84 HIS A CA 1
ATOM 656 C C . HIS A 1 84 ? -8.436 -7.161 26.364 1.00 95.38 84 HIS A C 1
ATOM 658 O O . HIS A 1 84 ? -9.541 -6.988 26.880 1.00 95.38 84 HIS A O 1
ATOM 664 N N . GLY A 1 85 ? -7.882 -8.378 26.293 1.00 93.75 85 GLY A N 1
ATOM 665 C CA . GLY A 1 85 ? -8.490 -9.589 26.858 1.00 93.75 85 GLY A CA 1
ATOM 666 C C . GLY A 1 85 ? -9.703 -10.121 26.086 1.00 93.75 85 GLY A C 1
ATOM 667 O O . GLY A 1 85 ? -10.473 -10.925 26.615 1.00 93.75 85 GLY A O 1
ATOM 668 N N . LEU A 1 86 ? -9.894 -9.682 24.842 1.00 93.25 86 LEU A N 1
ATOM 669 C CA . LEU A 1 86 ? -10.958 -10.146 23.957 1.00 93.25 86 LEU A CA 1
ATOM 670 C C . LEU A 1 86 ? -10.468 -11.300 23.078 1.00 93.25 86 LEU A C 1
ATOM 672 O O . LEU A 1 86 ? -9.300 -11.389 22.705 1.00 93.25 86 LEU A O 1
ATOM 676 N N . ARG A 1 87 ? -11.394 -12.191 22.706 1.00 92.75 87 ARG A N 1
ATOM 677 C CA . ARG A 1 87 ? -11.093 -13.297 21.786 1.00 92.75 87 ARG A CA 1
ATOM 678 C C . ARG A 1 87 ? -10.799 -12.769 20.375 1.00 92.75 87 ARG A C 1
ATOM 680 O O . ARG A 1 87 ? -11.480 -11.820 19.969 1.00 92.75 87 ARG A O 1
ATOM 687 N N . PRO A 1 88 ? -9.876 -13.396 19.622 1.00 89.31 88 PRO A N 1
ATOM 688 C CA . PRO A 1 88 ? -9.650 -13.079 18.215 1.00 89.31 88 PRO A CA 1
ATOM 689 C C . PRO A 1 88 ? -10.929 -13.205 17.382 1.00 89.31 88 PRO A C 1
ATOM 691 O O . PRO A 1 88 ? -11.827 -13.984 17.716 1.00 89.31 88 PRO A O 1
ATOM 694 N N . LEU A 1 89 ? -10.995 -12.449 16.293 1.00 88.38 89 LEU A N 1
ATOM 695 C CA . LEU A 1 89 ? -12.061 -12.530 15.308 1.00 88.38 89 LEU A CA 1
ATOM 696 C C . LEU A 1 89 ? -12.022 -13.876 14.575 1.00 88.38 89 LEU A C 1
ATOM 698 O O . LEU A 1 89 ? -10.951 -14.417 14.282 1.00 88.38 89 LEU A O 1
ATOM 702 N N . ASP A 1 90 ? -13.209 -14.383 14.252 1.00 86.62 90 ASP A N 1
ATOM 703 C CA . ASP A 1 90 ? -13.384 -15.534 13.371 1.00 86.62 90 ASP A CA 1
ATOM 704 C C . ASP A 1 90 ? -13.406 -15.042 11.918 1.00 86.62 90 ASP A C 1
ATOM 706 O O . ASP A 1 90 ? -14.434 -14.609 11.396 1.00 86.62 90 ASP A O 1
ATOM 710 N N . VAL A 1 91 ? -12.221 -14.988 11.305 1.00 79.81 91 VAL A N 1
ATOM 711 C CA . VAL A 1 91 ? -12.026 -14.476 9.945 1.00 79.81 91 VAL A CA 1
ATOM 712 C C . VAL A 1 91 ? -11.691 -15.632 9.013 1.00 79.81 91 VAL A C 1
ATOM 714 O O . VAL A 1 91 ? -10.629 -16.244 9.122 1.00 79.81 91 VAL A O 1
ATOM 717 N N . VAL A 1 92 ? -12.590 -15.884 8.062 1.00 67.88 92 VAL A N 1
ATOM 718 C CA . VAL A 1 92 ? -12.358 -16.763 6.912 1.00 67.88 92 VAL A CA 1
ATOM 719 C C . VAL A 1 92 ? -11.370 -16.030 5.989 1.00 67.88 92 VAL A C 1
ATOM 721 O O . VAL A 1 92 ? -11.658 -14.913 5.576 1.00 67.88 92 VAL A O 1
ATOM 724 N N . ASP A 1 93 ? -10.194 -16.606 5.727 1.00 71.75 93 ASP A N 1
ATOM 725 C CA . ASP A 1 93 ? -9.067 -16.024 4.961 1.00 71.75 93 ASP A CA 1
ATOM 726 C C . ASP A 1 93 ? -8.229 -14.937 5.664 1.00 71.75 93 ASP A C 1
ATOM 728 O O . ASP A 1 93 ? -8.103 -13.795 5.213 1.00 71.75 93 ASP A O 1
ATOM 732 N N . ARG A 1 94 ? -7.566 -15.314 6.765 1.00 73.12 94 ARG A N 1
ATOM 733 C CA . ARG A 1 94 ? -6.591 -14.441 7.436 1.00 73.12 94 ARG A CA 1
ATOM 734 C C . ARG A 1 94 ? -5.352 -14.209 6.547 1.00 73.12 94 ARG A C 1
ATOM 736 O O . ARG A 1 94 ? -4.723 -15.182 6.126 1.00 73.12 94 ARG A O 1
ATOM 743 N N . PRO A 1 95 ? -4.943 -12.950 6.301 1.00 75.69 95 PRO A N 1
ATOM 744 C CA . PRO A 1 95 ? -3.711 -12.666 5.576 1.00 75.69 95 PRO A CA 1
ATOM 745 C C . PRO A 1 95 ? -2.500 -13.131 6.393 1.00 75.69 95 PRO A C 1
ATOM 747 O O . PRO A 1 95 ? -2.487 -13.017 7.619 1.00 75.69 95 PRO A O 1
ATOM 750 N N . GLU A 1 96 ? -1.462 -13.642 5.734 1.00 77.38 96 GLU A N 1
ATOM 751 C CA . GLU A 1 96 ? -0.246 -14.061 6.431 1.00 77.38 96 GLU A CA 1
ATOM 752 C C . GLU A 1 96 ? 0.465 -12.845 7.036 1.00 77.38 96 GLU A C 1
ATOM 754 O O . GLU A 1 96 ? 0.774 -11.877 6.339 1.00 77.38 96 GLU A O 1
ATOM 759 N N . VAL A 1 97 ? 0.782 -12.900 8.334 1.00 70.56 97 VAL A N 1
ATOM 760 C CA . VAL A 1 97 ? 1.580 -11.856 8.988 1.00 70.56 97 VAL A CA 1
ATOM 761 C C . VAL A 1 97 ? 2.986 -11.874 8.378 1.00 70.56 97 VAL A C 1
ATOM 763 O O . VAL A 1 97 ? 3.731 -12.843 8.571 1.00 70.56 97 VAL A O 1
ATOM 766 N N . PRO A 1 98 ? 3.391 -10.831 7.630 1.00 64.00 98 PRO A N 1
ATOM 767 C CA . PRO A 1 98 ? 4.644 -10.882 6.902 1.00 64.00 98 PRO A CA 1
ATOM 768 C C . PRO A 1 98 ? 5.808 -10.789 7.888 1.00 64.00 98 PRO A C 1
ATOM 770 O O . PRO A 1 98 ? 6.099 -9.726 8.430 1.00 64.00 98 PRO A O 1
ATOM 773 N N . ARG A 1 99 ? 6.542 -11.894 8.066 1.00 60.06 99 ARG A N 1
ATOM 774 C CA . ARG A 1 99 ? 7.813 -11.892 8.814 1.00 60.06 99 ARG A CA 1
ATOM 775 C C . ARG A 1 99 ? 8.909 -11.080 8.097 1.00 60.06 99 ARG A C 1
ATOM 777 O O . ARG A 1 99 ? 9.903 -10.717 8.720 1.00 60.06 99 ARG A O 1
ATOM 784 N N . ARG A 1 100 ? 8.736 -10.771 6.798 1.00 55.88 100 ARG A N 1
ATOM 785 C CA . ARG A 1 100 ? 9.621 -9.901 5.996 1.00 55.88 100 ARG A CA 1
ATOM 786 C C . ARG A 1 100 ? 8.903 -9.375 4.741 1.00 55.88 100 ARG A C 1
ATOM 788 O O . ARG A 1 100 ? 8.355 -10.167 3.981 1.00 55.88 100 ARG A O 1
ATOM 795 N N . ILE A 1 101 ? 8.929 -8.063 4.486 1.00 58.47 101 ILE A N 1
ATOM 796 C CA . ILE A 1 101 ? 8.459 -7.488 3.209 1.00 58.47 101 ILE A CA 1
ATOM 797 C C . ILE A 1 101 ? 9.564 -7.692 2.163 1.00 58.47 101 ILE A C 1
ATOM 799 O O . ILE A 1 101 ? 10.690 -7.244 2.366 1.00 58.47 101 ILE A O 1
ATOM 803 N N . THR A 1 102 ? 9.260 -8.379 1.059 1.00 61.47 102 THR A N 1
ATOM 804 C CA . THR A 1 102 ? 10.204 -8.620 -0.047 1.00 61.47 102 THR A CA 1
ATOM 805 C C . THR A 1 102 ? 9.812 -7.820 -1.290 1.00 61.47 102 THR A C 1
ATOM 807 O O . THR A 1 102 ? 8.627 -7.620 -1.565 1.00 61.47 102 THR A O 1
ATOM 810 N N . THR A 1 103 ? 10.802 -7.392 -2.081 1.00 64.81 103 THR A N 1
ATOM 811 C CA . THR A 1 103 ? 10.607 -6.621 -3.325 1.00 64.81 103 THR A CA 1
ATOM 812 C C . THR A 1 103 ? 9.655 -7.315 -4.304 1.00 64.81 103 THR A C 1
ATOM 814 O O . THR A 1 103 ? 8.812 -6.673 -4.921 1.00 64.81 103 THR A O 1
ATOM 817 N N . ILE A 1 104 ? 9.724 -8.647 -4.392 1.00 67.31 104 ILE A N 1
ATOM 818 C CA . ILE A 1 104 ? 8.871 -9.463 -5.271 1.00 67.31 104 ILE A CA 1
ATOM 819 C C . ILE A 1 104 ? 7.387 -9.316 -4.910 1.00 67.31 104 ILE A C 1
ATOM 821 O O . ILE A 1 104 ? 6.535 -9.272 -5.798 1.00 67.31 104 ILE A O 1
ATOM 825 N N . ARG A 1 105 ? 7.063 -9.209 -3.616 1.00 65.25 105 ARG A N 1
ATOM 826 C CA . ARG A 1 105 ? 5.675 -9.088 -3.156 1.00 65.25 105 ARG A CA 1
ATOM 827 C C . ARG A 1 105 ? 5.078 -7.733 -3.537 1.00 65.25 105 ARG A C 1
ATOM 829 O O . ARG A 1 105 ? 3.949 -7.681 -4.011 1.00 65.25 105 ARG A O 1
ATOM 836 N N . VAL A 1 106 ? 5.868 -6.664 -3.415 1.00 64.38 106 VAL A N 1
ATOM 837 C CA . VAL A 1 106 ? 5.481 -5.305 -3.833 1.00 64.38 106 VAL A CA 1
ATOM 838 C C . VAL A 1 106 ? 5.213 -5.252 -5.338 1.00 64.38 106 VAL A C 1
ATOM 840 O O . VAL A 1 106 ? 4.200 -4.701 -5.761 1.00 64.38 106 VAL A O 1
ATOM 843 N N . ILE A 1 107 ? 6.077 -5.882 -6.142 1.00 68.06 107 ILE A N 1
ATOM 844 C CA . ILE A 1 107 ? 5.913 -5.937 -7.602 1.00 68.06 107 ILE A CA 1
ATOM 845 C C . ILE A 1 107 ? 4.621 -6.655 -7.991 1.00 68.06 107 ILE A C 1
ATOM 847 O O . ILE A 1 107 ? 3.925 -6.179 -8.879 1.00 68.06 107 ILE A O 1
ATOM 851 N N . ARG A 1 108 ? 4.286 -7.779 -7.346 1.00 65.81 108 ARG A N 1
ATOM 852 C CA . ARG A 1 108 ? 3.080 -8.558 -7.682 1.00 65.81 108 ARG A CA 1
ATOM 853 C C . ARG A 1 108 ? 1.777 -7.866 -7.306 1.00 65.81 108 ARG A C 1
ATOM 855 O O . ARG A 1 108 ? 0.759 -8.117 -7.937 1.00 65.81 108 ARG A O 1
ATOM 862 N N . ALA A 1 109 ? 1.795 -7.043 -6.268 1.00 64.25 109 ALA A N 1
ATOM 863 C CA . ALA A 1 109 ? 0.572 -6.511 -5.694 1.00 64.25 109 ALA A CA 1
ATOM 864 C C . ALA A 1 109 ? 0.192 -5.114 -6.223 1.00 64.25 109 ALA A C 1
ATOM 866 O O . ALA A 1 109 ? -0.909 -4.635 -5.959 1.00 64.25 109 ALA A O 1
ATOM 867 N N . ASN A 1 110 ? 1.070 -4.476 -7.006 1.00 67.88 110 ASN A N 1
ATOM 868 C CA . ASN A 1 110 ? 0.772 -3.236 -7.717 1.00 67.88 110 ASN A CA 1
ATOM 869 C C . ASN A 1 110 ? 0.838 -3.457 -9.242 1.00 67.88 110 ASN A C 1
ATOM 871 O O . ASN A 1 110 ? 1.925 -3.356 -9.818 1.00 67.88 110 ASN A O 1
ATOM 875 N N . PRO A 1 111 ? -0.305 -3.697 -9.913 1.00 71.00 111 PRO A N 1
ATOM 876 C CA . PRO A 1 111 ? -0.328 -4.011 -11.343 1.00 71.00 111 PRO A CA 1
ATOM 877 C C . PRO A 1 111 ? 0.221 -2.875 -12.221 1.00 71.00 111 PRO A C 1
ATOM 879 O O . PRO A 1 111 ? 0.831 -3.133 -13.257 1.00 71.00 111 PRO A O 1
ATOM 882 N N . GLY A 1 112 ? 0.078 -1.612 -11.800 1.00 71.25 112 GLY A N 1
ATOM 883 C CA . GLY A 1 112 ? 0.657 -0.471 -12.516 1.00 71.25 112 GLY A CA 1
ATOM 884 C C . GLY A 1 112 ? 2.187 -0.473 -12.485 1.00 71.25 112 GLY A C 1
ATOM 885 O O . GLY A 1 112 ? 2.833 -0.157 -13.484 1.00 71.25 112 GLY A O 1
ATOM 886 N N . PHE A 1 113 ? 2.772 -0.880 -11.358 1.00 71.06 113 PHE A N 1
ATOM 887 C CA . PHE A 1 113 ? 4.220 -1.008 -11.214 1.00 71.06 113 PHE A CA 1
ATOM 888 C C . PHE A 1 113 ? 4.767 -2.249 -11.931 1.00 71.06 113 PHE A C 1
ATOM 890 O O . PHE A 1 113 ? 5.825 -2.166 -12.555 1.00 71.06 113 PHE A O 1
ATOM 897 N N . THR A 1 114 ? 4.035 -3.371 -11.916 1.00 75.62 114 THR A N 1
ATOM 898 C CA . THR A 1 114 ? 4.393 -4.560 -12.707 1.00 75.62 114 THR A CA 1
ATOM 899 C C . THR A 1 114 ? 4.485 -4.211 -14.189 1.00 75.62 114 THR A C 1
ATOM 901 O O . THR A 1 114 ? 5.510 -4.474 -14.807 1.00 75.62 114 THR A O 1
ATOM 904 N N . ASN A 1 115 ? 3.466 -3.536 -14.734 1.00 75.12 115 ASN A N 1
ATOM 905 C CA . ASN A 1 115 ? 3.442 -3.124 -16.139 1.00 75.12 115 ASN A CA 1
ATOM 906 C C . ASN A 1 115 ? 4.620 -2.210 -16.497 1.00 75.12 115 ASN A C 1
ATOM 908 O O . ASN A 1 115 ? 5.197 -2.354 -17.571 1.00 75.12 115 ASN A O 1
ATOM 912 N N . LEU A 1 116 ? 5.008 -1.302 -15.594 1.00 74.81 116 LEU A N 1
ATOM 913 C CA . LEU A 1 116 ? 6.176 -0.445 -15.786 1.00 74.81 116 LEU A CA 1
ATOM 914 C C . LEU A 1 116 ? 7.474 -1.262 -15.859 1.00 74.81 116 LEU A C 1
ATOM 916 O O . LEU A 1 116 ? 8.253 -1.074 -16.788 1.00 74.81 116 LEU A O 1
ATOM 920 N N . ILE A 1 117 ? 7.704 -2.175 -14.911 1.00 75.19 117 ILE A N 1
ATOM 921 C CA . ILE A 1 117 ? 8.902 -3.030 -14.916 1.00 75.19 117 ILE A CA 1
ATOM 922 C C . ILE A 1 117 ? 8.927 -3.917 -16.159 1.00 75.19 117 ILE A C 1
ATOM 924 O O . ILE A 1 117 ? 9.969 -4.032 -16.797 1.00 75.19 117 ILE A O 1
ATOM 928 N N . THR A 1 118 ? 7.795 -4.515 -16.527 1.00 77.69 118 THR A N 1
ATOM 929 C CA . THR A 1 118 ? 7.685 -5.337 -17.733 1.00 77.69 118 THR A CA 1
ATOM 930 C C . THR A 1 118 ? 7.988 -4.518 -18.986 1.00 77.69 118 THR A C 1
ATOM 932 O O . THR A 1 118 ? 8.770 -4.968 -19.818 1.00 77.69 118 THR A O 1
ATOM 935 N N . ALA A 1 119 ? 7.458 -3.298 -19.102 1.00 73.69 119 ALA A N 1
ATOM 936 C CA . ALA A 1 119 ? 7.755 -2.406 -20.221 1.00 73.69 119 ALA A CA 1
ATOM 937 C C . ALA A 1 119 ? 9.242 -2.020 -20.279 1.00 73.69 119 ALA A C 1
ATOM 939 O O . ALA A 1 119 ? 9.844 -2.066 -21.350 1.00 73.69 119 ALA A O 1
ATOM 940 N N . ILE A 1 120 ? 9.856 -1.700 -19.133 1.00 74.44 120 ILE A N 1
ATOM 941 C CA . ILE A 1 120 ? 11.294 -1.405 -19.045 1.00 74.44 120 ILE A CA 1
ATOM 942 C C . ILE A 1 120 ? 12.119 -2.630 -19.444 1.00 74.44 120 ILE A C 1
ATOM 944 O O . ILE A 1 120 ? 13.064 -2.489 -20.209 1.00 74.44 120 ILE A O 1
ATOM 948 N N . ALA A 1 121 ? 11.763 -3.824 -18.970 1.00 72.19 121 ALA A N 1
ATOM 949 C CA . ALA A 1 121 ? 12.483 -5.052 -19.286 1.00 72.19 121 ALA A CA 1
ATOM 950 C C . ALA A 1 121 ? 12.402 -5.386 -20.782 1.00 72.19 121 ALA A C 1
ATOM 952 O O . ALA A 1 121 ? 13.439 -5.631 -21.395 1.00 72.19 121 ALA A O 1
ATOM 953 N N . ILE A 1 122 ? 11.201 -5.322 -21.374 1.00 74.25 122 ILE A N 1
ATOM 954 C CA . ILE A 1 122 ? 10.982 -5.530 -22.815 1.00 74.25 122 ILE A CA 1
ATOM 955 C C . ILE A 1 122 ? 11.793 -4.514 -23.625 1.00 74.25 122 ILE A C 1
ATOM 957 O O . ILE A 1 122 ? 12.510 -4.900 -24.544 1.00 74.25 122 ILE A O 1
ATOM 961 N N . SER A 1 123 ? 11.732 -3.235 -23.249 1.00 71.69 123 SER A N 1
ATOM 962 C CA . SER A 1 123 ? 12.479 -2.167 -23.918 1.00 71.69 123 SER A CA 1
ATOM 963 C C . SER A 1 123 ? 13.996 -2.367 -23.798 1.00 71.69 123 SER A C 1
ATOM 965 O O . SER A 1 123 ? 14.710 -2.366 -24.798 1.00 71.69 123 SER A O 1
ATOM 967 N N . SER A 1 124 ? 14.492 -2.674 -22.593 1.00 72.69 124 SER A N 1
ATOM 968 C CA . SER A 1 124 ? 15.928 -2.854 -22.338 1.00 72.69 124 SER A CA 1
ATOM 969 C C . SER A 1 124 ? 16.543 -4.050 -23.066 1.00 72.69 124 SER A C 1
ATOM 971 O O . SER A 1 124 ? 17.750 -4.070 -23.281 1.00 72.69 124 SER A O 1
ATOM 973 N N . LEU A 1 125 ? 15.730 -5.047 -23.431 1.00 71.81 125 LEU A N 1
ATOM 974 C CA . LEU A 1 125 ? 16.166 -6.223 -24.186 1.00 71.81 125 LEU A CA 1
ATOM 975 C C . LEU A 1 125 ? 15.997 -6.032 -25.697 1.00 71.81 125 LEU A C 1
ATOM 977 O O . LEU A 1 125 ? 16.824 -6.520 -26.467 1.00 71.81 125 LEU A O 1
ATOM 981 N N . GLY A 1 126 ? 14.946 -5.328 -26.122 1.00 71.31 126 GLY A N 1
ATOM 982 C CA . GLY A 1 126 ? 14.615 -5.140 -27.534 1.00 71.31 126 GLY A CA 1
ATOM 983 C C . GLY A 1 126 ? 15.640 -4.299 -28.292 1.00 71.31 126 GLY A C 1
ATOM 984 O O . GLY A 1 126 ? 16.069 -4.690 -29.383 1.00 71.31 126 GLY A O 1
ATOM 985 N N . ASP A 1 127 ? 16.074 -3.181 -27.708 1.00 76.38 127 ASP A N 1
ATOM 986 C CA . ASP A 1 127 ? 16.979 -2.248 -28.387 1.00 76.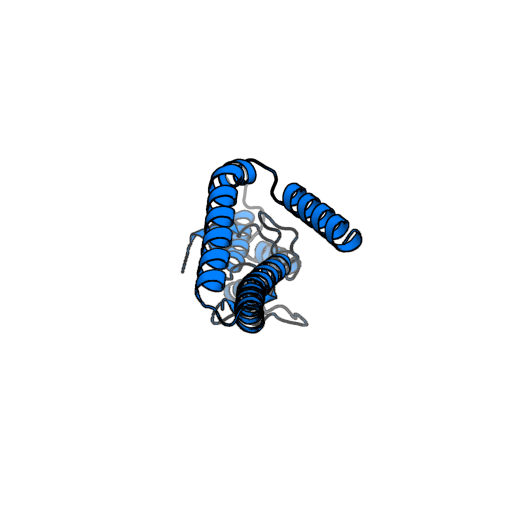38 127 ASP A CA 1
ATOM 987 C C . ASP A 1 127 ? 18.376 -2.849 -28.639 1.00 76.38 127 ASP A C 1
ATOM 989 O O . ASP A 1 127 ? 18.835 -2.805 -29.787 1.00 76.38 127 ASP A O 1
ATOM 993 N N . PRO A 1 128 ? 19.041 -3.503 -27.660 1.00 82.75 128 PRO A N 1
ATOM 994 C CA . PRO A 1 128 ? 20.332 -4.143 -27.904 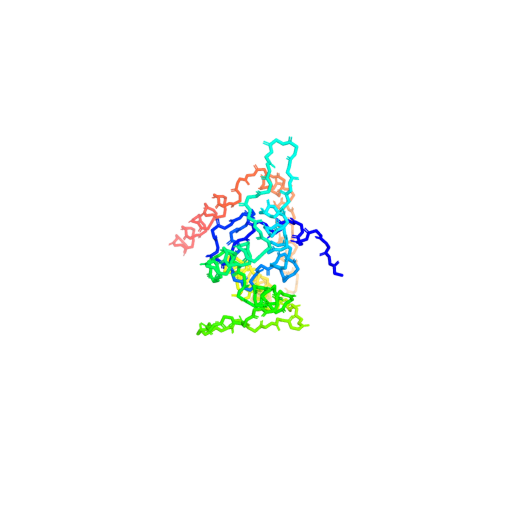1.00 82.75 128 PRO A CA 1
ATOM 995 C C . PRO A 1 128 ? 20.255 -5.285 -28.920 1.00 82.75 128 PRO A C 1
ATOM 997 O O . PRO A 1 128 ? 21.151 -5.426 -29.749 1.00 82.75 128 PRO A O 1
ATOM 1000 N N . LEU A 1 129 ? 19.185 -6.091 -28.895 1.00 80.94 129 LEU A N 1
ATOM 1001 C CA . LEU A 1 129 ? 19.014 -7.197 -29.843 1.00 80.94 129 LEU A CA 1
ATOM 1002 C C . LEU A 1 129 ? 18.848 -6.691 -31.275 1.00 80.94 129 LEU A C 1
ATOM 1004 O O . LEU A 1 129 ? 19.503 -7.194 -32.190 1.00 80.94 129 LEU A O 1
ATOM 1008 N N . THR A 1 130 ? 18.014 -5.669 -31.464 1.00 82.44 130 THR A N 1
ATOM 1009 C CA . THR A 1 130 ? 17.780 -5.064 -32.782 1.00 82.44 130 THR A CA 1
ATOM 1010 C C . THR A 1 130 ? 19.050 -4.393 -33.302 1.00 82.44 130 THR A C 1
ATOM 1012 O O . THR A 1 130 ? 19.390 -4.521 -34.482 1.00 82.44 130 THR A O 1
ATOM 1015 N N . GLN A 1 131 ? 19.805 -3.737 -32.418 1.00 86.19 131 GLN A N 1
ATOM 1016 C CA . GLN A 1 131 ? 21.087 -3.132 -32.756 1.00 86.19 131 GLN A CA 1
ATOM 1017 C C . GLN A 1 131 ? 22.110 -4.184 -33.195 1.00 86.19 131 GLN A C 1
ATOM 1019 O O . GLN A 1 131 ? 22.694 -4.053 -34.270 1.00 86.19 131 GLN A O 1
ATOM 1024 N N . VAL A 1 132 ? 22.297 -5.254 -32.417 1.00 89.12 132 VAL A N 1
ATOM 1025 C CA . VAL A 1 132 ? 23.224 -6.341 -32.772 1.00 89.12 132 VAL A CA 1
ATOM 1026 C C . VAL A 1 132 ? 22.817 -6.989 -34.095 1.00 89.12 132 VAL A C 1
ATOM 1028 O O . VAL A 1 132 ? 23.666 -7.149 -34.971 1.00 89.12 132 VAL A O 1
ATOM 1031 N N . ALA A 1 133 ? 21.531 -7.293 -34.290 1.00 88.00 133 ALA A N 1
ATOM 1032 C CA . ALA A 1 133 ? 21.030 -7.871 -35.537 1.00 88.00 133 ALA A CA 1
ATOM 1033 C C . ALA A 1 133 ? 21.304 -6.967 -36.753 1.00 88.00 133 ALA A C 1
ATOM 1035 O O . ALA A 1 133 ? 21.727 -7.451 -37.805 1.00 88.00 133 ALA A O 1
ATOM 1036 N N . THR A 1 134 ? 21.125 -5.653 -36.600 1.00 89.25 134 THR A N 1
ATOM 1037 C CA . THR A 1 134 ? 21.391 -4.668 -37.660 1.00 89.25 134 THR A CA 1
ATOM 1038 C C . THR A 1 134 ? 22.879 -4.609 -38.003 1.00 89.25 134 THR A C 1
ATOM 1040 O O . THR A 1 134 ? 23.244 -4.693 -39.174 1.00 89.25 134 THR A O 1
ATOM 1043 N N . LEU A 1 135 ? 23.755 -4.529 -36.998 1.00 92.19 135 LEU A N 1
ATOM 1044 C CA . LEU A 1 135 ? 25.207 -4.475 -37.205 1.00 92.19 135 LEU A CA 1
ATOM 1045 C C . LEU A 1 135 ? 25.740 -5.759 -37.855 1.00 92.19 135 LEU A C 1
ATOM 1047 O O . LEU A 1 135 ? 26.553 -5.686 -38.778 1.00 92.19 135 LEU A O 1
ATOM 1051 N N . VAL A 1 136 ? 25.246 -6.923 -37.420 1.00 92.62 136 VAL A N 1
ATOM 1052 C CA . VAL A 1 136 ? 25.575 -8.222 -38.027 1.00 92.62 136 VAL A CA 1
ATOM 1053 C C . VAL A 1 136 ? 25.102 -8.278 -39.479 1.00 92.62 136 VAL A C 1
ATOM 1055 O O . VAL A 1 136 ? 25.859 -8.718 -40.339 1.00 92.62 136 VAL A O 1
ATOM 1058 N N . SER A 1 137 ? 23.895 -7.788 -39.775 1.00 91.62 137 SER A N 1
ATOM 1059 C CA . SER A 1 137 ? 23.355 -7.760 -41.142 1.00 91.62 137 SER A CA 1
ATOM 1060 C C . SER A 1 137 ? 24.169 -6.851 -42.066 1.00 91.62 137 SER A C 1
ATOM 1062 O O . SER A 1 137 ? 24.461 -7.230 -43.198 1.00 91.62 137 SER A O 1
ATOM 1064 N N . ILE A 1 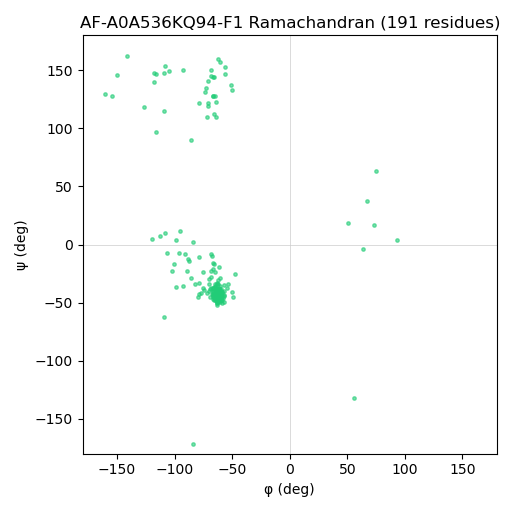138 ? 24.597 -5.681 -41.576 1.00 93.38 138 ILE A N 1
ATOM 1065 C CA . ILE A 1 138 ? 25.480 -4.771 -42.321 1.00 93.38 138 ILE A CA 1
ATOM 1066 C C . ILE A 1 138 ? 26.809 -5.460 -42.618 1.00 93.38 138 ILE A C 1
ATOM 1068 O O . ILE A 1 138 ? 27.237 -5.472 -43.768 1.00 93.38 138 ILE A O 1
ATOM 1072 N N . TYR A 1 139 ? 27.434 -6.083 -41.615 1.00 94.62 139 TYR A N 1
ATOM 1073 C CA . TYR A 1 139 ? 28.693 -6.797 -41.817 1.00 94.62 139 TYR A CA 1
ATOM 1074 C C . TYR A 1 139 ? 28.548 -7.968 -42.793 1.00 94.62 139 TYR A C 1
ATOM 1076 O O . TYR A 1 139 ? 29.403 -8.161 -43.650 1.00 94.62 139 TYR A O 1
ATOM 1084 N N . ALA A 1 140 ? 27.458 -8.733 -42.699 1.00 95.25 140 ALA A N 1
ATOM 1085 C CA . ALA A 1 140 ? 27.190 -9.848 -43.601 1.00 95.25 140 ALA A CA 1
ATOM 1086 C C . ALA A 1 140 ? 27.016 -9.391 -45.060 1.00 95.25 140 ALA A C 1
ATOM 1088 O O . ALA A 1 140 ? 27.407 -10.114 -45.973 1.00 95.25 140 ALA A O 1
ATOM 1089 N N . ALA A 1 141 ? 26.463 -8.196 -45.282 1.00 94.56 141 ALA A N 1
ATOM 1090 C CA . ALA A 1 141 ? 26.265 -7.634 -46.614 1.00 94.56 141 ALA A CA 1
ATOM 1091 C C . ALA A 1 141 ? 27.524 -6.963 -47.192 1.00 94.56 141 ALA A C 1
ATOM 1093 O O . ALA A 1 141 ? 27.727 -7.001 -48.404 1.00 94.56 141 ALA A O 1
ATOM 1094 N N . THR A 1 142 ? 28.357 -6.332 -46.356 1.00 95.19 142 THR A N 1
ATOM 1095 C CA . THR A 1 142 ? 29.513 -5.542 -46.822 1.00 95.19 142 THR A CA 1
ATOM 1096 C C . THR A 1 142 ? 30.856 -6.252 -46.677 1.00 95.19 142 THR A C 1
ATOM 1098 O O . THR A 1 142 ? 31.805 -5.875 -47.360 1.00 95.19 142 THR A O 1
ATOM 1101 N N . ALA A 1 143 ? 30.961 -7.233 -45.773 1.00 94.44 143 ALA A N 1
ATOM 1102 C CA . ALA A 1 143 ? 32.206 -7.860 -45.316 1.00 94.44 143 ALA A CA 1
ATOM 1103 C C . ALA A 1 143 ? 33.297 -6.861 -44.862 1.00 94.44 143 ALA A C 1
ATOM 1105 O O . ALA A 1 143 ? 34.470 -7.219 -44.762 1.00 94.44 143 ALA A O 1
ATOM 1106 N N . ASP A 1 144 ? 32.918 -5.611 -44.566 1.00 94.69 144 ASP A N 1
ATOM 1107 C CA . ASP A 1 144 ? 33.831 -4.534 -44.185 1.00 94.69 144 ASP A CA 1
ATOM 1108 C C . ASP A 1 144 ? 33.380 -3.902 -42.850 1.00 94.69 144 ASP A C 1
ATOM 1110 O O . ASP A 1 144 ? 32.283 -3.329 -42.762 1.00 94.69 144 ASP A O 1
ATOM 1114 N N . PRO A 1 145 ? 34.219 -3.965 -41.795 1.00 93.81 145 PRO A N 1
ATOM 1115 C CA . PRO A 1 145 ? 33.891 -3.429 -40.474 1.00 93.81 145 PRO A CA 1
ATOM 1116 C C . PRO A 1 145 ? 33.745 -1.900 -40.447 1.00 93.81 145 PRO A C 1
ATOM 1118 O O . PRO A 1 145 ? 33.149 -1.362 -39.510 1.00 93.81 145 PRO A O 1
ATOM 1121 N N . ARG A 1 146 ? 34.239 -1.172 -41.456 1.00 95.62 146 ARG A N 1
ATOM 1122 C CA . ARG A 1 146 ? 34.113 0.294 -41.530 1.00 95.62 146 ARG A CA 1
ATOM 1123 C C . ARG A 1 146 ? 32.658 0.738 -41.650 1.00 95.62 146 ARG A C 1
ATOM 1125 O O . ARG A 1 146 ? 32.274 1.718 -41.017 1.00 95.62 146 ARG A O 1
ATOM 1132 N N . PHE A 1 147 ? 31.836 -0.001 -42.396 1.00 92.94 147 PHE A N 1
ATOM 1133 C CA . PHE A 1 147 ? 30.405 0.298 -42.525 1.00 92.94 147 PHE A CA 1
ATOM 1134 C C . PHE A 1 147 ? 29.636 0.016 -41.233 1.00 92.94 147 PHE A C 1
ATOM 1136 O O . PHE A 1 147 ? 28.721 0.761 -40.891 1.00 92.94 147 PHE A O 1
ATOM 1143 N N . VAL A 1 148 ? 30.047 -1.004 -40.477 1.00 93.44 148 VAL A N 1
ATOM 1144 C CA . VAL A 1 148 ? 29.493 -1.305 -39.148 1.00 93.44 148 VAL A CA 1
ATOM 1145 C C . VAL A 1 148 ? 29.810 -0.171 -38.172 1.00 93.44 148 VAL A C 1
ATOM 1147 O O . VAL A 1 148 ? 28.916 0.329 -37.490 1.00 93.44 148 VAL A O 1
ATOM 1150 N N . ALA A 1 149 ? 31.071 0.277 -38.143 1.00 92.88 149 ALA A N 1
ATOM 1151 C CA . ALA A 1 149 ? 31.506 1.387 -37.299 1.00 92.88 149 ALA A CA 1
ATOM 1152 C C . ALA A 1 149 ? 30.778 2.690 -37.657 1.00 92.88 149 ALA A C 1
ATOM 1154 O O . ALA A 1 149 ? 30.302 3.390 -36.765 1.00 92.88 149 ALA A O 1
ATOM 1155 N N . LEU A 1 150 ? 30.637 2.987 -38.952 1.00 94.75 150 LEU A N 1
ATOM 1156 C CA . LEU A 1 150 ? 29.898 4.155 -39.423 1.00 94.75 150 LEU A CA 1
ATOM 1157 C C . LEU A 1 150 ? 28.432 4.107 -38.979 1.00 94.75 150 LEU A C 1
ATOM 1159 O O . LEU A 1 150 ? 27.953 5.072 -38.393 1.00 94.75 150 LEU A O 1
ATOM 1163 N N . ALA A 1 151 ? 27.743 2.981 -39.185 1.00 90.12 151 ALA A N 1
ATOM 1164 C CA . ALA A 1 151 ? 26.350 2.818 -38.773 1.00 90.12 151 ALA A CA 1
ATOM 1165 C C . ALA A 1 151 ? 26.167 3.000 -37.258 1.00 90.12 151 ALA A C 1
ATOM 1167 O O . ALA A 1 151 ? 25.252 3.703 -36.824 1.00 90.12 151 ALA A O 1
ATOM 1168 N N . PHE A 1 152 ? 27.073 2.436 -36.454 1.00 91.75 152 PHE A N 1
ATOM 1169 C CA . PHE A 1 152 ? 27.051 2.593 -35.001 1.00 91.75 152 PHE A CA 1
ATOM 1170 C C . PHE A 1 152 ? 27.267 4.051 -34.572 1.00 91.75 152 PHE A C 1
ATOM 1172 O O . PHE A 1 152 ? 26.533 4.562 -33.726 1.00 91.75 152 PHE A O 1
ATOM 1179 N N . ILE A 1 153 ? 28.232 4.747 -35.183 1.00 93.06 153 ILE A N 1
ATOM 1180 C CA . ILE A 1 153 ? 28.501 6.168 -34.916 1.00 93.06 153 ILE A CA 1
ATOM 1181 C C . ILE A 1 153 ? 27.293 7.024 -35.305 1.00 93.06 153 ILE A C 1
ATOM 1183 O O . ILE A 1 153 ? 26.863 7.866 -34.517 1.00 93.06 153 ILE A O 1
ATOM 1187 N N . THR A 1 154 ? 26.704 6.797 -36.481 1.00 91.56 154 THR A N 1
ATOM 1188 C CA . THR A 1 154 ? 25.508 7.519 -36.933 1.00 91.56 154 THR A CA 1
ATOM 1189 C C . THR A 1 154 ? 24.335 7.312 -35.973 1.00 91.56 154 THR A C 1
ATOM 1191 O O . THR A 1 154 ? 23.690 8.287 -35.581 1.00 91.56 154 THR A O 1
ATOM 1194 N N . GLN A 1 155 ? 24.093 6.076 -35.528 1.00 88.62 155 GLN A N 1
ATOM 1195 C CA . GLN A 1 155 ? 23.057 5.771 -34.538 1.00 88.62 155 GLN A CA 1
ATOM 1196 C C . GLN A 1 155 ? 23.325 6.468 -33.193 1.00 88.62 155 GLN A C 1
ATOM 1198 O O . GLN A 1 155 ? 22.409 7.049 -32.601 1.00 88.62 155 GLN A O 1
ATOM 1203 N N . ALA A 1 156 ? 24.570 6.441 -32.711 1.00 87.50 156 ALA A N 1
ATOM 1204 C CA . ALA A 1 156 ? 24.958 7.081 -31.457 1.00 87.50 156 ALA A CA 1
ATOM 1205 C C . ALA A 1 156 ? 24.764 8.604 -31.514 1.00 87.50 156 ALA A C 1
ATOM 1207 O O . ALA A 1 156 ? 24.165 9.179 -30.604 1.00 87.50 156 ALA A O 1
ATOM 1208 N N . ILE A 1 157 ? 25.186 9.249 -32.607 1.00 90.75 157 ILE A N 1
ATOM 1209 C CA . ILE A 1 157 ? 24.975 10.686 -32.830 1.00 90.75 157 ILE A CA 1
ATOM 1210 C C . ILE A 1 157 ? 23.479 11.006 -32.845 1.00 90.75 157 ILE A C 1
ATOM 1212 O O . ILE A 1 157 ? 23.052 11.919 -32.139 1.00 90.75 157 ILE A O 1
ATOM 1216 N N . GLY A 1 158 ? 22.673 10.236 -33.584 1.00 86.69 158 GLY A N 1
ATOM 1217 C CA . GLY A 1 158 ? 21.220 10.418 -33.617 1.00 86.69 158 GLY A CA 1
ATOM 1218 C C . GLY A 1 158 ? 20.592 10.327 -32.225 1.00 86.69 158 GLY A C 1
ATOM 1219 O O . GLY A 1 158 ? 19.806 11.191 -31.842 1.00 86.69 158 GLY A O 1
ATOM 1220 N N . THR A 1 159 ? 21.006 9.342 -31.427 1.00 83.31 159 THR A N 1
ATOM 1221 C CA . THR A 1 159 ? 20.513 9.149 -30.053 1.00 83.31 159 THR A CA 1
ATOM 1222 C C . THR A 1 159 ? 20.887 10.319 -29.142 1.00 83.31 159 THR A C 1
ATOM 1224 O O . THR A 1 159 ? 20.038 10.814 -28.396 1.00 83.31 159 THR A O 1
ATOM 1227 N N . ILE A 1 160 ? 22.133 10.799 -29.218 1.00 86.06 160 ILE A N 1
ATOM 1228 C CA . ILE A 1 160 ? 22.622 11.937 -28.426 1.00 86.06 160 ILE A CA 1
ATOM 1229 C C . ILE A 1 160 ? 21.873 13.214 -28.805 1.00 86.06 160 ILE A C 1
ATOM 1231 O O . ILE A 1 160 ? 21.395 13.919 -27.919 1.00 86.06 160 ILE A O 1
ATOM 1235 N N . VAL A 1 161 ? 21.729 13.499 -30.103 1.00 86.69 161 VAL A N 1
ATOM 1236 C CA . VAL A 1 161 ? 21.014 14.688 -30.589 1.00 86.69 161 VAL A CA 1
ATOM 1237 C C . VAL A 1 161 ? 19.549 14.641 -30.162 1.00 86.69 161 VAL A C 1
ATOM 1239 O O . VAL A 1 161 ? 19.052 15.615 -29.599 1.00 86.69 161 VAL A O 1
ATOM 1242 N N . MET A 1 162 ? 18.872 13.504 -30.348 1.00 80.31 162 MET A N 1
ATOM 1243 C CA . MET A 1 162 ? 17.481 13.339 -29.918 1.00 80.31 162 MET A CA 1
ATOM 1244 C C . MET A 1 162 ? 17.325 13.540 -28.409 1.00 80.31 162 MET A C 1
ATOM 1246 O O . MET A 1 162 ? 16.448 14.285 -27.974 1.00 80.31 162 MET A O 1
ATOM 1250 N N . SER A 1 163 ? 18.206 12.938 -27.610 1.00 77.50 163 SER A N 1
ATOM 1251 C CA . SER A 1 163 ? 18.165 13.058 -26.149 1.00 77.50 163 SER A CA 1
ATOM 1252 C C . SER A 1 163 ? 18.466 14.483 -25.677 1.00 77.50 163 SER A C 1
ATOM 1254 O O . SER A 1 163 ? 17.800 14.981 -24.774 1.00 77.50 163 SER A O 1
ATOM 1256 N N . ALA A 1 164 ? 19.425 15.170 -26.300 1.00 79.69 164 ALA A N 1
ATOM 1257 C CA . ALA A 1 164 ? 19.807 16.530 -25.927 1.00 79.69 164 ALA A CA 1
ATOM 1258 C C . ALA A 1 164 ? 18.746 17.572 -26.313 1.00 79.69 164 ALA A C 1
ATOM 1260 O O . ALA A 1 164 ? 18.452 18.473 -25.529 1.00 79.69 164 ALA A O 1
ATOM 1261 N N . VAL A 1 165 ? 18.158 17.450 -27.507 1.00 80.62 165 VAL A N 1
ATOM 1262 C CA . VAL A 1 165 ? 17.183 18.420 -28.030 1.00 80.62 165 VAL A CA 1
ATOM 1263 C C . VAL A 1 165 ? 15.800 18.193 -27.426 1.00 80.62 165 VAL A C 1
ATOM 1265 O O . VAL A 1 165 ? 15.143 19.143 -27.000 1.00 80.62 165 VAL A O 1
ATOM 1268 N N . PHE A 1 166 ? 15.353 16.938 -27.367 1.00 72.81 166 PHE A N 1
ATOM 1269 C CA . PHE A 1 166 ? 13.986 16.614 -26.965 1.00 72.81 166 PHE A CA 1
ATOM 1270 C C . PHE A 1 166 ? 13.865 16.148 -25.515 1.00 72.81 166 PHE A C 1
ATOM 1272 O O . PHE A 1 166 ? 12.763 16.211 -24.976 1.00 72.81 166 PHE A O 1
ATOM 1279 N N . GLY A 1 167 ? 14.955 15.752 -24.848 1.00 69.62 167 GLY A N 1
ATOM 1280 C CA . GLY A 1 167 ? 14.911 15.288 -23.455 1.00 69.62 167 GLY A CA 1
ATOM 1281 C C . GLY A 1 167 ? 14.350 16.343 -22.500 1.00 69.62 167 GLY A C 1
ATOM 1282 O O . GLY A 1 167 ? 13.374 16.092 -21.798 1.00 69.62 167 GLY A O 1
ATOM 1283 N N . GLY A 1 168 ? 14.873 17.572 -22.560 1.00 71.75 168 GLY A N 1
ATOM 1284 C CA . GLY A 1 168 ? 14.382 18.675 -21.723 1.00 71.75 168 GLY A CA 1
ATOM 1285 C C . GLY A 1 168 ? 12.963 19.150 -22.070 1.00 71.75 168 GLY A C 1
ATOM 1286 O O . GLY A 1 168 ? 12.284 19.737 -21.227 1.00 71.75 168 GLY A O 1
ATOM 1287 N N . ILE A 1 169 ? 12.497 18.894 -23.298 1.00 70.19 169 ILE A N 1
ATOM 1288 C CA . ILE A 1 169 ? 11.124 19.194 -23.734 1.00 70.19 169 ILE A CA 1
ATOM 1289 C C . ILE A 1 169 ? 10.164 18.117 -23.218 1.00 70.19 169 ILE A C 1
ATOM 1291 O O . ILE A 1 169 ? 9.091 18.444 -22.710 1.00 70.19 169 ILE A O 1
ATOM 1295 N N . ALA A 1 170 ? 10.559 16.844 -23.293 1.00 64.19 170 ALA A N 1
ATOM 1296 C CA . ALA A 1 170 ? 9.773 15.715 -22.807 1.00 64.19 170 ALA A CA 1
ATOM 1297 C C . ALA A 1 170 ? 9.498 15.811 -21.298 1.00 64.19 170 ALA A C 1
ATOM 1299 O O . ALA A 1 170 ? 8.390 15.498 -20.860 1.00 64.19 170 ALA A O 1
ATOM 1300 N N . ASP A 1 171 ? 10.449 16.327 -20.515 1.00 70.62 171 ASP A N 1
ATOM 1301 C CA . ASP A 1 171 ? 10.279 16.526 -19.069 1.00 70.62 171 ASP A CA 1
ATOM 1302 C C . ASP A 1 171 ? 9.226 17.584 -18.704 1.00 70.62 171 ASP A C 1
ATOM 1304 O O . ASP A 1 171 ? 8.687 17.565 -17.596 1.00 70.62 171 ASP A O 1
ATOM 1308 N N . ARG A 1 172 ? 8.892 18.492 -19.630 1.00 75.56 172 ARG A N 1
ATOM 1309 C CA . ARG A 1 172 ? 7.876 19.539 -19.422 1.00 75.56 172 ARG A CA 1
ATOM 1310 C C . ARG A 1 172 ? 6.471 19.121 -19.850 1.00 75.56 172 ARG A C 1
ATOM 1312 O O . ARG A 1 172 ? 5.522 19.863 -19.603 1.00 75.56 172 ARG A O 1
ATOM 1319 N N . LEU A 1 173 ? 6.322 17.964 -20.494 1.00 74.38 173 LEU A N 1
ATOM 1320 C CA . LEU A 1 173 ? 5.055 17.506 -21.058 1.00 74.38 173 LEU A CA 1
ATOM 1321 C C . LEU A 1 173 ? 4.410 16.402 -20.201 1.00 74.38 173 LEU A C 1
ATOM 1323 O O . LEU A 1 173 ? 5.100 15.596 -19.573 1.00 74.38 173 LEU A O 1
ATOM 1327 N N . PRO A 1 174 ? 3.066 16.319 -20.172 1.00 77.38 174 PRO A N 1
ATOM 1328 C CA . PRO A 1 174 ? 2.368 15.258 -19.459 1.00 77.38 174 PRO A CA 1
ATOM 1329 C C . PRO A 1 174 ? 2.688 13.890 -20.081 1.00 77.38 174 PRO A C 1
ATOM 1331 O O . PRO A 1 174 ? 2.220 13.551 -21.171 1.00 77.38 174 PRO A O 1
ATOM 1334 N N . ARG A 1 175 ? 3.461 13.078 -19.343 1.00 71.25 175 ARG A N 1
ATOM 1335 C CA . ARG A 1 175 ? 4.046 11.802 -19.806 1.00 71.25 175 ARG A CA 1
ATOM 1336 C C . ARG A 1 175 ? 3.043 10.851 -20.465 1.00 71.25 175 ARG A C 1
ATOM 1338 O O . ARG A 1 175 ? 3.362 10.245 -21.478 1.00 71.25 175 ARG A O 1
ATOM 1345 N N . ARG A 1 176 ? 1.822 10.734 -19.925 1.00 73.38 176 ARG A N 1
ATOM 1346 C CA . ARG A 1 176 ? 0.792 9.831 -20.475 1.00 73.38 176 ARG A CA 1
ATOM 1347 C C . ARG A 1 176 ? 0.365 10.212 -21.896 1.00 73.38 176 ARG A C 1
ATOM 1349 O O . ARG A 1 176 ? 0.288 9.334 -22.744 1.00 73.38 176 ARG A O 1
ATOM 1356 N N . GLY A 1 177 ? 0.102 11.493 -22.155 1.00 76.50 177 GLY A N 1
ATOM 1357 C CA . GLY A 1 177 ? -0.347 11.950 -23.476 1.00 76.50 177 GLY A CA 1
ATOM 1358 C C . GLY A 1 177 ? 0.758 11.851 -24.525 1.00 76.50 177 GLY A C 1
ATOM 1359 O O . GLY A 1 177 ? 0.507 11.428 -25.650 1.00 76.50 177 GLY A O 1
ATOM 1360 N N . LEU A 1 178 ? 1.992 12.165 -24.121 1.00 76.38 178 LEU A N 1
ATOM 1361 C CA . LEU A 1 178 ? 3.164 12.077 -24.987 1.00 76.38 178 LEU A CA 1
ATOM 1362 C C . LEU A 1 178 ? 3.426 10.635 -25.453 1.00 76.38 178 LEU A C 1
ATOM 1364 O O . LEU A 1 178 ? 3.582 10.401 -26.648 1.00 76.38 178 LEU A O 1
ATOM 1368 N N . VAL A 1 179 ? 3.429 9.668 -24.526 1.00 78.19 179 VAL A N 1
ATOM 1369 C CA . VAL A 1 179 ? 3.693 8.252 -24.845 1.00 78.19 179 VAL A CA 1
ATOM 1370 C C . VAL A 1 179 ? 2.633 7.685 -25.789 1.00 78.19 179 VAL A C 1
ATOM 1372 O O . VAL A 1 179 ? 2.980 7.053 -26.781 1.00 78.19 179 VAL A O 1
ATOM 1375 N N . VAL A 1 180 ? 1.348 7.952 -25.531 1.00 81.62 180 VAL A N 1
ATOM 1376 C CA . VAL A 1 180 ? 0.257 7.471 -26.397 1.00 81.62 180 VAL A CA 1
ATOM 1377 C C . VAL A 1 180 ? 0.359 8.071 -27.802 1.00 81.62 180 VAL A C 1
ATOM 1379 O O . VAL A 1 180 ? 0.213 7.349 -28.784 1.00 81.62 180 VAL A O 1
ATOM 1382 N N . GLY A 1 181 ? 0.649 9.371 -27.913 1.00 83.94 181 GLY A N 1
ATOM 1383 C CA . GLY A 1 181 ? 0.812 10.027 -29.211 1.00 83.94 181 GLY A CA 1
ATOM 1384 C C . GLY A 1 181 ? 1.976 9.456 -30.025 1.00 83.94 181 GLY A C 1
ATOM 1385 O O . GLY A 1 181 ? 1.817 9.183 -31.212 1.00 83.94 181 GLY A O 1
ATOM 1386 N N . LEU A 1 182 ? 3.126 9.225 -29.385 1.00 80.00 182 LEU A N 1
ATOM 1387 C CA . LEU A 1 182 ? 4.308 8.666 -30.048 1.00 80.00 182 LEU A CA 1
ATOM 1388 C C . LEU A 1 182 ? 4.094 7.220 -30.511 1.00 80.00 182 LEU A C 1
ATOM 1390 O O . LEU A 1 182 ? 4.480 6.888 -31.629 1.00 80.00 182 LEU A O 1
ATOM 1394 N N . GLU A 1 183 ? 3.440 6.380 -29.705 1.00 82.06 183 GLU A N 1
ATOM 1395 C CA . GLU A 1 183 ? 3.122 4.999 -30.099 1.00 82.06 183 GLU A CA 1
ATOM 1396 C C . GLU A 1 183 ? 2.105 4.944 -31.249 1.00 82.06 183 GLU A C 1
ATOM 1398 O O . GLU A 1 183 ? 2.261 4.139 -32.165 1.00 82.06 183 GLU A O 1
ATOM 1403 N N . LEU A 1 184 ? 1.115 5.845 -31.280 1.00 85.12 184 LEU A N 1
ATOM 1404 C CA . LEU A 1 184 ? 0.191 5.958 -32.416 1.00 85.12 184 LEU A CA 1
ATOM 1405 C C . LEU A 1 184 ? 0.911 6.380 -33.702 1.00 85.12 184 LEU A C 1
ATOM 1407 O O . LEU A 1 184 ? 0.662 5.806 -34.760 1.00 85.12 184 LEU A O 1
ATOM 1411 N N . ILE A 1 185 ? 1.828 7.348 -33.618 1.00 84.06 185 ILE A N 1
ATOM 1412 C CA . ILE A 1 185 ? 2.648 7.768 -34.764 1.00 84.06 185 ILE A CA 1
ATOM 1413 C C . ILE A 1 185 ? 3.526 6.608 -35.242 1.00 84.06 185 ILE A C 1
ATOM 1415 O O . ILE A 1 185 ? 3.573 6.331 -36.439 1.00 84.06 185 ILE A O 1
ATOM 1419 N N . ARG A 1 186 ? 4.182 5.895 -34.320 1.00 77.75 186 ARG A N 1
ATOM 1420 C CA . ARG A 1 186 ? 5.015 4.729 -34.636 1.00 77.75 186 ARG A CA 1
ATOM 1421 C C . ARG A 1 186 ? 4.208 3.630 -35.325 1.00 77.75 186 ARG A C 1
ATOM 1423 O O . ARG A 1 186 ? 4.665 3.097 -36.332 1.00 77.75 186 ARG A O 1
ATOM 1430 N N . ALA A 1 187 ? 3.013 3.326 -34.821 1.00 79.31 187 ALA A N 1
ATOM 1431 C CA . ALA A 1 187 ? 2.111 2.356 -35.431 1.00 79.31 187 ALA A CA 1
ATOM 1432 C C . ALA A 1 187 ? 1.670 2.792 -36.837 1.00 79.31 187 ALA A C 1
ATOM 1434 O O . ALA A 1 187 ? 1.679 1.973 -37.751 1.00 79.31 187 ALA A O 1
ATOM 1435 N N . MET A 1 188 ? 1.349 4.076 -37.043 1.00 84.19 188 MET A N 1
ATOM 1436 C CA . MET A 1 188 ? 1.010 4.591 -38.376 1.00 84.19 188 MET A CA 1
ATOM 1437 C C . MET A 1 188 ? 2.175 4.479 -39.362 1.00 84.19 188 MET A C 1
ATOM 1439 O O . MET A 1 188 ? 1.957 4.088 -40.503 1.00 84.19 188 MET A O 1
ATOM 1443 N N . ILE A 1 189 ? 3.401 4.791 -38.929 1.00 82.31 189 ILE A N 1
ATOM 1444 C CA . ILE A 1 189 ? 4.596 4.660 -39.773 1.00 82.31 189 ILE A CA 1
ATOM 1445 C C . ILE A 1 189 ? 4.820 3.193 -40.144 1.00 82.31 189 ILE A C 1
ATOM 1447 O O . ILE A 1 189 ? 5.014 2.904 -41.315 1.00 82.31 189 ILE A O 1
ATOM 1451 N N . LEU A 1 190 ? 4.723 2.275 -39.177 1.00 74.69 190 LEU A N 1
ATOM 1452 C CA . LEU A 1 190 ? 4.910 0.839 -39.409 1.00 74.69 190 LEU A CA 1
ATOM 1453 C C . LEU A 1 190 ? 3.854 0.248 -40.356 1.00 74.69 190 LEU A C 1
ATOM 1455 O O . LEU A 1 190 ? 4.155 -0.667 -41.105 1.00 74.69 190 LEU A O 1
ATOM 1459 N N . VAL A 1 191 ? 2.616 0.747 -40.318 1.00 79.31 191 VAL A N 1
ATOM 1460 C CA . VAL A 1 191 ? 1.547 0.314 -41.237 1.00 79.31 191 VAL A CA 1
ATOM 1461 C C . VAL A 1 191 ? 1.730 0.904 -42.643 1.00 79.31 191 VAL A C 1
ATOM 1463 O O . VAL A 1 191 ? 1.226 0.343 -43.613 1.00 79.31 191 VAL A O 1
ATOM 1466 N N . ALA A 1 192 ? 2.434 2.032 -42.766 1.00 70.69 192 ALA A N 1
ATOM 1467 C CA . ALA A 1 192 ? 2.681 2.713 -44.035 1.00 70.69 192 ALA A CA 1
ATOM 1468 C C . ALA A 1 192 ? 3.946 2.232 -44.777 1.00 70.69 192 ALA A C 1
ATOM 1470 O O . ALA A 1 192 ? 4.117 2.584 -45.945 1.00 70.69 192 ALA A O 1
ATOM 1471 N N . THR A 1 193 ? 4.821 1.467 -44.117 1.00 56.28 193 THR A N 1
ATOM 1472 C CA . THR A 1 193 ? 6.075 0.904 -44.657 1.00 56.28 193 THR A CA 1
ATOM 1473 C C . THR A 1 193 ? 5.996 -0.603 -44.805 1.00 56.28 193 THR A C 1
ATOM 1475 O O . THR A 1 193 ? 6.407 -1.106 -45.871 1.00 56.28 193 THR A O 1
#